Protein AF-A0A7G8GX95-F1 (afdb_monomer)

Sequence (249 aa):
MKLKASLKKLNLSGSRKHEKILGNRKRNVLSGGKGDDIINGRGGKDILTGGPGADFFVISQGQDQITDFNPSEGDQIVHRGYDQIIRLPVNGGTLITTLDRKVSTFVASIKPDQIALQSQQRLKPTYKAVFEGGASVRLESAESEFQQSLGMMQREALPKRRGMMFPQRKAQRKSVYMFNCLAPLDILFLNDGEIVDLSAKTPICISPDSDDCPLYKSSRPFDNWIELRSGSIGRFGLTIGSQVDLIAL

Radius of gyration: 19.16 Å; Cα contacts (8 Å, |Δi|>4): 654; chains: 1; bounding box: 45×52×49 Å

Mean predicted aligned error: 9.37 Å

pLDDT: mean 85.68, std 13.35, range [29.7, 98.25]

Secondary structure (DSSP, 8-state):
-------PPEEEE--SS--EEE--SS-EEEE--SSS-EEE--SSS-EEE--SS--EEEE-SSEEEES---TTTT-EEEE-SSSPEEEEEETTEEEEEETTSSSEEEEET--GGG--EEE---PPP-EEEEETTS-EEEEEE--SHHHHHHTTTT-S-PPTTEEEEEEEEEEE--EEE-BT--S-EEEEEEETTEEEEEEEEEPPB--SSGGGSPEEE-SS-EEEEEEEETTHHHHHT--TT-BEEEEE-

Structure (mmCIF, N/CA/C/O backbone):
data_AF-A0A7G8GX95-F1
#
_entry.id   AF-A0A7G8GX95-F1
#
loop_
_atom_site.group_PDB
_atom_site.id
_atom_site.type_symbol
_atom_site.label_atom_id
_atom_site.label_alt_id
_atom_site.label_comp_id
_atom_site.label_asym_id
_atom_site.label_entity_id
_atom_site.label_seq_id
_atom_site.pdbx_PDB_ins_code
_atom_site.Cartn_x
_atom_site.Cartn_y
_atom_site.Cartn_z
_atom_site.occupancy
_atom_site.B_iso_or_equiv
_atom_site.auth_seq_id
_atom_site.auth_comp_id
_atom_site.auth_asym_id
_atom_site.auth_atom_id
_atom_site.pdbx_PDB_model_num
ATOM 1 N N . MET A 1 1 ? 4.065 37.357 -1.114 1.00 32.53 1 MET A N 1
ATOM 2 C CA . MET A 1 1 ? 4.962 36.881 -2.191 1.00 32.53 1 MET A CA 1
ATOM 3 C C . MET A 1 1 ? 5.064 35.359 -2.068 1.00 32.53 1 MET A C 1
ATOM 5 O O . MET A 1 1 ? 5.681 34.879 -1.129 1.00 32.53 1 MET A O 1
ATOM 9 N N . LYS A 1 2 ? 4.333 34.590 -2.892 1.00 33.12 2 LYS A N 1
ATOM 10 C CA . LYS A 1 2 ? 4.308 33.114 -2.819 1.00 33.12 2 LYS A CA 1
ATOM 11 C C . LYS A 1 2 ? 5.626 32.569 -3.380 1.00 33.12 2 LYS A C 1
ATOM 13 O O . LYS A 1 2 ? 5.856 32.697 -4.581 1.00 33.12 2 LYS A O 1
ATOM 18 N N . LEU A 1 3 ? 6.478 31.971 -2.545 1.00 29.70 3 LEU A N 1
ATOM 19 C CA . LEU A 1 3 ? 7.596 31.168 -3.039 1.00 29.70 3 LEU A CA 1
ATOM 20 C C . LEU A 1 3 ? 7.017 29.964 -3.796 1.00 29.70 3 LEU A C 1
ATOM 22 O O . LEU A 1 3 ? 6.471 29.043 -3.194 1.00 29.70 3 LEU A O 1
ATOM 26 N N . LYS A 1 4 ? 7.138 29.963 -5.127 1.00 40.06 4 LYS A N 1
ATOM 27 C CA . LYS A 1 4 ? 7.116 28.723 -5.906 1.00 40.06 4 LYS A CA 1
ATOM 28 C C . LYS A 1 4 ? 8.359 27.936 -5.490 1.00 40.06 4 LYS A C 1
ATOM 30 O O . LYS A 1 4 ? 9.455 28.256 -5.945 1.00 40.06 4 LYS A O 1
ATOM 35 N N . ALA A 1 5 ? 8.208 26.952 -4.606 1.00 41.28 5 ALA A N 1
ATOM 36 C CA . ALA A 1 5 ? 9.263 25.976 -4.359 1.00 41.28 5 ALA A CA 1
ATOM 37 C C . ALA A 1 5 ? 9.655 25.355 -5.711 1.00 41.28 5 ALA A C 1
ATOM 39 O O . ALA A 1 5 ? 8.801 24.853 -6.444 1.00 41.28 5 ALA A O 1
ATOM 40 N N . SER A 1 6 ? 10.923 25.485 -6.106 1.00 43.53 6 SER A N 1
ATOM 41 C CA . SER A 1 6 ? 11.373 25.028 -7.419 1.00 43.53 6 SER A CA 1
ATOM 42 C C . SER A 1 6 ? 11.263 23.502 -7.504 1.00 43.53 6 SER A C 1
ATOM 44 O O . SER A 1 6 ? 11.925 22.795 -6.746 1.00 43.53 6 SER A O 1
ATOM 46 N N . LEU A 1 7 ? 10.451 23.006 -8.437 1.00 51.56 7 LEU A N 1
ATOM 47 C CA . LEU A 1 7 ? 10.227 21.588 -8.737 1.00 51.56 7 LEU A CA 1
ATOM 48 C C . LEU A 1 7 ? 11.483 20.958 -9.379 1.00 51.56 7 LEU A C 1
ATOM 50 O O . LEU A 1 7 ? 11.582 20.889 -10.605 1.00 51.56 7 LEU A O 1
ATOM 54 N N . LYS A 1 8 ? 12.462 20.539 -8.569 1.00 61.06 8 LYS A N 1
ATOM 55 C CA . LYS A 1 8 ? 13.708 19.884 -9.017 1.00 61.06 8 LYS A CA 1
ATOM 56 C C . LYS A 1 8 ? 13.641 18.356 -8.878 1.00 61.06 8 LYS A C 1
ATOM 58 O O . LYS A 1 8 ? 12.854 17.833 -8.093 1.00 61.06 8 LYS A O 1
ATOM 63 N N . LYS A 1 9 ? 14.499 17.665 -9.644 1.00 63.69 9 LYS A N 1
ATOM 64 C CA . LYS A 1 9 ? 14.812 16.233 -9.491 1.00 63.69 9 LYS A CA 1
ATOM 65 C C . LYS A 1 9 ? 15.100 15.935 -8.019 1.00 63.69 9 LYS A C 1
ATOM 67 O O . LYS A 1 9 ? 15.949 16.603 -7.429 1.00 63.69 9 LYS A O 1
ATOM 72 N N . LEU A 1 10 ? 14.404 14.955 -7.454 1.00 73.81 10 LEU A N 1
ATOM 73 C CA . LEU A 1 10 ? 14.634 14.494 -6.093 1.00 73.81 10 LEU A CA 1
ATOM 74 C C . LEU A 1 10 ? 15.609 13.313 -6.124 1.00 73.81 10 LEU A C 1
ATOM 76 O O . LEU A 1 10 ? 15.368 12.337 -6.834 1.00 73.81 10 LEU A O 1
ATOM 80 N N . ASN A 1 11 ? 16.708 13.429 -5.381 1.00 78.88 11 ASN A N 1
ATOM 81 C CA . ASN A 1 11 ? 17.621 12.324 -5.112 1.00 78.88 11 ASN A CA 1
ATOM 82 C C . ASN A 1 11 ? 17.468 11.964 -3.633 1.00 78.88 11 ASN A C 1
ATOM 84 O O . ASN A 1 11 ? 17.776 12.803 -2.783 1.00 78.88 11 ASN A O 1
ATOM 88 N N . LEU A 1 12 ? 16.984 10.760 -3.337 1.00 76.12 12 LEU A N 1
ATOM 89 C CA . LEU A 1 12 ? 16.917 10.237 -1.973 1.00 76.12 12 LEU A CA 1
ATOM 90 C C . LEU A 1 12 ? 17.768 8.975 -1.882 1.00 76.12 12 LEU A C 1
ATOM 92 O O . LEU A 1 12 ? 17.687 8.106 -2.748 1.00 76.12 12 LEU A O 1
ATOM 96 N N . SER A 1 13 ? 18.558 8.894 -0.819 1.00 77.00 13 SER A N 1
ATOM 97 C CA . SER A 1 13 ? 19.233 7.676 -0.390 1.00 77.00 13 SER A CA 1
ATOM 98 C C . SER A 1 13 ? 18.726 7.351 1.000 1.00 77.00 13 SER A C 1
ATOM 100 O O . SER A 1 13 ? 18.800 8.206 1.888 1.00 77.00 13 SER A O 1
ATOM 102 N N . GLY A 1 14 ? 18.183 6.156 1.159 1.00 68.69 14 GLY A N 1
ATOM 103 C CA . GLY A 1 14 ? 17.767 5.641 2.442 1.00 68.69 14 GLY A CA 1
ATOM 104 C C . GLY A 1 14 ? 18.939 5.116 3.266 1.00 68.69 14 GLY A C 1
ATOM 105 O O . GLY A 1 14 ? 20.118 5.349 2.961 1.00 68.69 14 GLY A O 1
ATOM 106 N N . SER A 1 15 ? 18.610 4.502 4.394 1.00 75.69 15 SER A N 1
ATOM 107 C CA . SER A 1 15 ? 19.547 4.164 5.460 1.00 75.69 15 SER A CA 1
ATOM 108 C C . SER A 1 15 ? 19.784 2.652 5.576 1.00 75.69 15 SER A C 1
ATOM 110 O O . SER A 1 15 ? 19.951 1.963 4.579 1.00 75.69 15 SER A O 1
ATOM 112 N N . ARG A 1 16 ? 19.939 2.131 6.801 1.00 75.50 16 ARG A N 1
ATOM 113 C CA . ARG A 1 16 ? 20.020 0.680 7.074 1.00 75.50 16 ARG A CA 1
ATOM 114 C C . ARG A 1 16 ? 18.729 0.134 7.696 1.00 75.50 16 ARG A C 1
ATOM 116 O O . ARG A 1 16 ? 18.763 -0.885 8.384 1.00 75.50 16 ARG A O 1
ATOM 123 N N . LYS A 1 17 ? 17.649 0.903 7.613 1.00 75.69 17 LYS A N 1
ATOM 124 C CA . LYS A 1 17 ? 16.367 0.643 8.265 1.00 75.69 17 LYS A CA 1
ATOM 125 C C . LYS A 1 17 ? 15.318 0.476 7.180 1.00 75.69 17 LYS A C 1
ATOM 127 O O . LYS A 1 17 ? 15.426 1.141 6.169 1.00 75.69 17 LYS A O 1
ATOM 132 N N . HIS A 1 18 ? 14.266 -0.269 7.497 1.00 73.56 18 HIS A N 1
ATOM 133 C CA . HIS A 1 18 ? 13.048 -0.333 6.693 1.00 73.56 18 HIS A CA 1
ATOM 134 C C . HIS A 1 18 ? 12.425 1.059 6.528 1.00 73.56 18 HIS A C 1
ATOM 136 O O . HIS A 1 18 ? 11.962 1.659 7.510 1.00 73.56 18 HIS A O 1
ATOM 142 N N . GLU A 1 19 ? 12.406 1.576 5.306 1.00 71.31 19 GLU A N 1
ATOM 143 C CA . GLU A 1 19 ? 11.988 2.936 4.995 1.00 71.31 19 GLU A CA 1
ATOM 144 C C . GLU A 1 19 ? 10.845 2.996 3.977 1.00 71.31 19 GLU A C 1
ATOM 146 O O . GLU A 1 19 ? 10.600 2.105 3.168 1.00 71.31 19 GLU A O 1
ATOM 151 N N . LYS A 1 20 ? 10.093 4.099 4.042 1.00 76.88 20 LYS A N 1
ATOM 152 C CA . LYS A 1 20 ? 9.099 4.473 3.033 1.00 76.88 20 LYS A CA 1
ATOM 153 C C . LYS A 1 20 ? 9.652 5.643 2.246 1.00 76.88 20 LYS A C 1
ATOM 155 O O . LYS A 1 20 ? 9.678 6.765 2.752 1.00 76.88 20 LYS A O 1
ATOM 160 N N . ILE A 1 21 ? 10.068 5.382 1.016 1.00 80.75 21 ILE A N 1
ATOM 161 C CA . ILE A 1 21 ? 10.696 6.368 0.145 1.00 80.75 21 ILE A CA 1
ATOM 162 C C . ILE A 1 21 ? 9.702 6.750 -0.942 1.00 80.75 21 ILE A C 1
ATOM 164 O O . ILE A 1 21 ? 9.338 5.955 -1.809 1.00 80.75 21 ILE A O 1
ATOM 168 N N . LEU A 1 22 ? 9.242 7.996 -0.863 1.00 81.25 22 LEU A N 1
ATOM 169 C CA . LEU A 1 22 ? 8.246 8.553 -1.764 1.00 81.25 22 LEU A CA 1
ATOM 170 C C . LEU A 1 22 ? 8.883 9.648 -2.618 1.00 81.25 22 LEU A C 1
ATOM 172 O O . LEU A 1 22 ? 9.466 10.601 -2.099 1.00 81.25 22 LEU A O 1
ATOM 176 N N . GLY A 1 23 ? 8.751 9.494 -3.931 1.00 81.69 23 GLY A N 1
ATOM 177 C CA . GLY A 1 23 ? 9.117 10.491 -4.920 1.00 81.69 23 GLY A CA 1
ATOM 178 C C . GLY A 1 23 ? 8.135 11.662 -4.989 1.00 81.69 23 GLY A C 1
ATOM 179 O O . GLY A 1 23 ? 7.316 11.906 -4.101 1.00 81.69 23 GLY A O 1
ATOM 180 N N . ASN A 1 24 ? 8.204 12.407 -6.081 1.00 79.12 24 ASN A N 1
ATOM 181 C CA . ASN A 1 24 ? 7.272 13.465 -6.448 1.00 79.12 24 ASN A CA 1
ATOM 182 C C . ASN A 1 24 ? 6.854 13.278 -7.913 1.00 79.12 24 ASN A C 1
ATOM 184 O O . ASN A 1 24 ? 7.135 12.260 -8.516 1.00 79.12 24 ASN A O 1
ATOM 188 N N . ARG A 1 25 ? 6.155 14.244 -8.517 1.00 83.75 25 ARG A N 1
ATOM 189 C CA . ARG A 1 25 ? 5.640 14.110 -9.899 1.00 83.75 25 ARG A CA 1
ATOM 190 C C . ARG A 1 25 ? 6.679 14.356 -11.002 1.00 83.75 25 ARG A C 1
ATOM 192 O O . ARG A 1 25 ? 6.319 14.586 -12.162 1.00 83.75 25 ARG A O 1
ATOM 199 N N . LYS A 1 26 ? 7.955 14.466 -10.648 1.00 87.38 26 LYS A N 1
ATOM 200 C CA . LYS A 1 26 ? 9.069 14.714 -11.568 1.00 87.38 26 LYS A CA 1
ATOM 201 C C . LYS A 1 26 ? 9.996 13.513 -11.534 1.00 87.38 26 LYS A C 1
ATOM 203 O O . LYS A 1 26 ? 9.965 12.736 -10.604 1.00 87.38 26 LYS A O 1
ATOM 208 N N . ARG A 1 27 ? 10.914 13.454 -12.502 1.00 92.88 27 ARG A N 1
ATOM 209 C CA . ARG A 1 27 ? 12.011 12.481 -12.501 1.00 92.88 27 ARG A CA 1
ATOM 210 C C . ARG A 1 27 ? 12.736 12.472 -11.153 1.00 92.88 27 ARG A C 1
ATOM 212 O O . ARG A 1 27 ? 13.240 13.510 -10.713 1.00 92.88 27 ARG A O 1
ATOM 219 N N . ASN A 1 28 ? 12.836 11.308 -10.540 1.00 91.00 28 ASN A N 1
ATOM 220 C CA . ASN A 1 28 ? 13.526 11.056 -9.287 1.00 91.00 28 ASN A CA 1
ATOM 221 C C . ASN A 1 28 ? 14.589 9.967 -9.459 1.00 91.00 28 ASN A C 1
ATOM 223 O O . ASN A 1 28 ? 14.565 9.186 -10.410 1.00 91.00 28 ASN A O 1
ATOM 227 N N . VAL A 1 29 ? 15.560 9.963 -8.550 1.00 95.12 29 VAL A N 1
ATOM 228 C CA . VAL A 1 29 ? 16.482 8.842 -8.344 1.00 95.12 29 VAL A CA 1
ATOM 229 C C . VAL A 1 29 ? 16.369 8.467 -6.877 1.00 95.12 29 VAL A C 1
ATOM 231 O O . VAL A 1 29 ? 16.725 9.266 -6.010 1.00 95.12 29 VAL A O 1
ATOM 234 N N . LEU A 1 30 ? 15.807 7.297 -6.607 1.00 93.12 30 LEU A N 1
ATOM 235 C CA . LEU A 1 30 ? 15.460 6.840 -5.268 1.00 93.12 30 LEU A CA 1
ATOM 236 C C . LEU A 1 30 ? 16.234 5.558 -4.974 1.00 93.12 30 LEU A C 1
ATOM 238 O O . LEU A 1 30 ? 16.173 4.619 -5.762 1.00 93.12 30 LEU A O 1
ATOM 242 N N . SER A 1 31 ? 16.953 5.537 -3.855 1.00 94.31 31 SER A N 1
ATOM 243 C CA . SER A 1 31 ? 17.694 4.375 -3.367 1.00 94.31 31 SER A CA 1
ATOM 244 C C . SER A 1 31 ? 17.213 4.010 -1.965 1.00 94.31 31 SER A C 1
ATOM 246 O O . SER A 1 31 ? 17.245 4.888 -1.106 1.00 94.31 31 SER A O 1
ATOM 248 N N . GLY A 1 32 ? 16.800 2.758 -1.747 1.00 88.56 32 GLY A N 1
ATOM 249 C CA . GLY A 1 32 ? 16.390 2.195 -0.453 1.00 88.56 32 GLY A CA 1
ATOM 250 C C . GLY A 1 32 ? 17.529 2.122 0.552 1.00 88.56 32 GLY A C 1
ATOM 251 O O . GLY A 1 32 ? 17.479 2.727 1.616 1.00 88.56 32 GLY A O 1
ATOM 252 N N . GLY A 1 33 ? 18.650 1.539 0.143 1.00 90.19 33 GLY A N 1
ATOM 253 C CA . GLY A 1 33 ? 19.784 1.360 1.039 1.00 90.19 33 GLY A CA 1
ATOM 254 C C . GLY A 1 33 ? 19.802 -0.074 1.533 1.00 90.19 33 GLY A C 1
ATOM 255 O O . GLY A 1 33 ? 19.881 -0.969 0.711 1.00 90.19 33 GLY A O 1
ATOM 256 N N . LYS A 1 34 ? 19.860 -0.314 2.844 1.00 88.19 34 LYS A N 1
ATOM 257 C CA . LYS A 1 34 ? 19.718 -1.673 3.392 1.00 88.19 34 LYS A CA 1
ATOM 258 C C . LYS A 1 34 ? 18.415 -1.795 4.172 1.00 88.19 34 LYS A C 1
ATOM 260 O O . LYS A 1 34 ? 18.102 -0.898 4.953 1.00 88.19 34 LYS A O 1
ATOM 265 N N . GLY A 1 35 ? 17.858 -2.999 4.173 1.00 83.56 35 GLY A N 1
ATOM 266 C CA . GLY A 1 35 ? 16.627 -3.351 4.872 1.00 83.56 35 GLY A CA 1
ATOM 267 C C . GLY A 1 35 ? 15.448 -3.385 3.907 1.00 83.56 35 GLY A C 1
ATOM 268 O O . GLY A 1 35 ? 15.550 -2.899 2.801 1.00 83.56 35 GLY A O 1
ATOM 269 N N . ASP A 1 36 ? 14.347 -3.992 4.340 1.00 83.25 36 ASP A N 1
ATOM 270 C CA . ASP A 1 36 ? 13.127 -4.118 3.534 1.00 83.25 36 ASP A CA 1
ATOM 271 C C . ASP A 1 36 ? 12.443 -2.751 3.344 1.00 83.25 36 ASP A C 1
ATOM 273 O O . ASP A 1 36 ? 11.782 -2.247 4.265 1.00 83.25 36 ASP A O 1
ATOM 277 N N . ASP A 1 37 ? 12.602 -2.156 2.167 1.00 82.31 37 ASP A N 1
ATOM 278 C CA . ASP A 1 37 ? 12.150 -0.810 1.841 1.00 82.31 37 ASP A CA 1
ATOM 279 C C . ASP A 1 37 ? 10.891 -0.796 0.970 1.00 82.31 37 ASP A C 1
ATOM 281 O O . ASP A 1 37 ? 10.532 -1.743 0.274 1.00 82.31 37 ASP A O 1
ATOM 285 N N . ILE A 1 38 ? 10.168 0.323 1.006 1.00 82.75 38 ILE A N 1
ATOM 286 C CA . ILE A 1 38 ? 9.003 0.572 0.154 1.00 82.75 38 ILE A CA 1
ATOM 287 C C . ILE A 1 38 ? 9.291 1.807 -0.678 1.00 82.75 38 ILE A C 1
ATOM 289 O O . ILE A 1 38 ? 9.296 2.928 -0.162 1.00 82.75 38 ILE A O 1
ATOM 293 N N . ILE A 1 39 ? 9.474 1.606 -1.978 1.00 87.38 39 ILE A N 1
ATOM 294 C CA . ILE A 1 39 ? 9.906 2.647 -2.903 1.00 87.38 39 ILE A CA 1
ATOM 295 C C . ILE A 1 39 ? 8.783 2.941 -3.894 1.00 87.38 39 ILE A C 1
ATOM 297 O O . ILE A 1 39 ? 8.301 2.056 -4.598 1.00 87.38 39 ILE A O 1
ATOM 301 N N . ASN A 1 40 ? 8.366 4.205 -3.966 1.00 86.69 40 ASN A N 1
ATOM 302 C CA . ASN A 1 40 ? 7.376 4.682 -4.929 1.00 86.69 40 ASN A CA 1
ATOM 303 C C . ASN A 1 40 ? 7.883 5.956 -5.614 1.00 86.69 40 ASN A C 1
ATOM 305 O O . ASN A 1 40 ? 7.934 7.009 -4.975 1.00 86.69 40 ASN A O 1
ATOM 309 N N . GLY A 1 41 ? 8.197 5.878 -6.911 1.00 87.56 41 GLY A N 1
ATOM 310 C CA . GLY A 1 41 ? 8.567 7.044 -7.729 1.00 87.56 41 GLY A CA 1
ATOM 311 C C . GLY A 1 41 ? 7.447 8.083 -7.851 1.00 87.56 41 GLY A C 1
ATOM 312 O O . GLY A 1 41 ? 7.700 9.279 -7.952 1.00 87.56 41 GLY A O 1
ATOM 313 N N . ARG A 1 42 ? 6.195 7.642 -7.678 1.00 85.38 42 ARG A N 1
ATOM 314 C CA . ARG A 1 42 ? 4.956 8.371 -7.956 1.00 85.38 42 ARG A CA 1
ATOM 315 C C . ARG A 1 42 ? 4.791 8.623 -9.447 1.00 85.38 42 ARG A C 1
ATOM 317 O O . ARG A 1 42 ? 4.290 7.745 -10.132 1.00 85.38 42 ARG A O 1
ATOM 324 N N . GLY A 1 43 ? 5.101 9.816 -9.936 1.00 84.94 43 GLY A N 1
ATOM 325 C CA . GLY A 1 43 ? 4.886 10.165 -11.335 1.00 84.94 43 GLY A CA 1
ATOM 326 C C . GLY A 1 43 ? 6.138 10.780 -11.923 1.00 84.94 43 GLY A C 1
ATOM 327 O O . GLY A 1 43 ? 6.887 11.447 -11.233 1.00 84.94 43 GLY A O 1
ATOM 328 N N . GLY A 1 44 ? 6.328 10.668 -13.230 1.00 89.62 44 GLY A N 1
ATOM 329 C CA . GLY A 1 44 ? 7.571 11.105 -13.854 1.00 89.62 44 GLY A CA 1
ATOM 330 C C . GLY A 1 44 ? 8.272 9.928 -14.497 1.00 89.62 44 GLY A C 1
ATOM 331 O O . GLY A 1 44 ? 7.605 9.037 -15.019 1.00 89.62 44 GLY A O 1
ATOM 332 N N . LYS A 1 45 ? 9.603 9.997 -14.562 1.00 94.62 45 LYS A N 1
ATOM 333 C CA . LYS A 1 45 ? 10.415 8.928 -15.140 1.00 94.62 45 LYS A CA 1
ATOM 334 C C . LYS A 1 45 ? 11.531 8.552 -14.187 1.00 94.62 45 LYS A C 1
ATOM 336 O O . LYS A 1 45 ? 12.601 9.168 -14.278 1.00 94.62 45 LYS A O 1
ATOM 341 N N . ASP A 1 46 ? 11.281 7.619 -13.285 1.00 96.44 46 ASP A N 1
ATOM 342 C CA . ASP A 1 46 ? 12.100 7.475 -12.087 1.00 96.44 46 ASP A CA 1
ATOM 343 C C . ASP A 1 46 ? 13.106 6.331 -12.202 1.00 96.44 46 ASP A C 1
ATOM 345 O O . ASP A 1 46 ? 12.920 5.384 -12.961 1.00 96.44 46 ASP A O 1
ATOM 349 N N . ILE A 1 47 ? 14.221 6.457 -11.485 1.00 96.88 47 ILE A N 1
ATOM 350 C CA . ILE A 1 47 ? 15.210 5.387 -11.323 1.00 96.88 47 ILE A CA 1
ATOM 351 C C . ILE A 1 47 ? 15.119 4.931 -9.876 1.00 96.88 47 ILE A C 1
ATOM 353 O O . ILE A 1 47 ? 15.344 5.732 -8.968 1.00 96.88 47 ILE A O 1
ATOM 357 N N . LEU A 1 48 ? 14.765 3.668 -9.684 1.00 97.44 48 LEU A N 1
ATOM 358 C CA . LEU A 1 48 ? 14.518 3.053 -8.391 1.00 97.44 48 LEU A CA 1
ATOM 359 C C . LEU A 1 48 ? 15.584 1.979 -8.145 1.00 97.44 48 LEU A C 1
ATOM 361 O O . LEU A 1 48 ? 15.844 1.129 -9.005 1.00 97.44 48 LEU A O 1
ATOM 365 N N . THR A 1 49 ? 16.209 2.041 -6.978 1.00 97.44 49 THR A N 1
ATOM 366 C CA . THR A 1 49 ? 17.212 1.087 -6.497 1.00 97.44 49 THR A CA 1
ATOM 367 C C . THR A 1 49 ? 16.782 0.644 -5.104 1.00 97.44 49 THR A C 1
ATOM 369 O O . THR A 1 49 ? 16.621 1.501 -4.241 1.00 97.44 49 THR A O 1
ATOM 372 N N . GLY A 1 50 ? 16.550 -0.643 -4.891 1.00 95.25 50 GLY A N 1
ATOM 373 C CA . GLY A 1 50 ? 16.213 -1.205 -3.582 1.00 95.25 50 GLY A CA 1
ATOM 374 C C . GLY A 1 50 ? 17.423 -1.207 -2.654 1.00 95.25 50 GLY A C 1
ATOM 375 O O . GLY A 1 50 ? 17.509 -0.439 -1.695 1.00 95.25 50 GLY A O 1
ATOM 376 N N . GLY A 1 51 ? 18.467 -1.902 -3.086 1.00 95.56 51 GLY A N 1
ATOM 377 C CA . GLY A 1 51 ? 19.617 -2.285 -2.290 1.00 95.56 51 GLY A CA 1
ATOM 378 C C . GLY A 1 51 ? 19.376 -3.625 -1.584 1.00 95.56 51 GLY A C 1
ATOM 379 O O . GLY A 1 51 ? 18.507 -4.381 -1.993 1.00 95.56 51 GLY A O 1
ATOM 380 N N . PRO A 1 52 ? 20.207 -4.001 -0.594 1.00 93.44 52 PRO A N 1
ATOM 381 C CA . PRO A 1 52 ? 20.037 -5.283 0.083 1.00 93.44 52 PRO A CA 1
ATOM 382 C C . PRO A 1 52 ? 18.807 -5.316 1.001 1.00 93.44 52 PRO A C 1
ATOM 384 O O . PRO A 1 52 ? 18.750 -4.528 1.950 1.00 93.44 52 PRO A O 1
ATOM 387 N N . GLY A 1 53 ? 17.924 -6.299 0.842 1.00 89.81 53 GLY A N 1
ATOM 388 C CA . GLY A 1 53 ? 16.677 -6.408 1.610 1.00 89.81 53 GLY A CA 1
ATOM 389 C C . GLY A 1 53 ? 15.532 -6.983 0.780 1.00 89.81 53 GLY A C 1
ATOM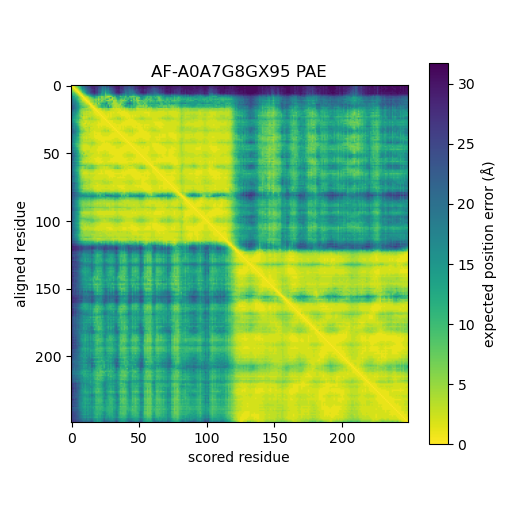 390 O O . GLY A 1 53 ? 15.682 -7.193 -0.413 1.00 89.81 53 GLY A O 1
ATOM 391 N N . ALA A 1 54 ? 14.394 -7.278 1.417 1.00 87.12 54 ALA A N 1
ATOM 392 C CA . ALA A 1 54 ? 13.182 -7.666 0.695 1.00 87.12 54 ALA A CA 1
ATOM 393 C C . ALA A 1 54 ? 12.362 -6.416 0.341 1.00 87.12 54 ALA A C 1
ATOM 395 O O . ALA A 1 54 ? 11.523 -5.974 1.134 1.00 87.12 54 ALA A O 1
ATOM 396 N N . ASP A 1 55 ? 12.582 -5.848 -0.841 1.00 89.44 55 ASP A N 1
ATOM 397 C CA . ASP A 1 55 ? 12.049 -4.535 -1.198 1.00 89.44 55 ASP A CA 1
ATOM 398 C C . ASP A 1 55 ? 10.713 -4.581 -1.944 1.00 89.44 55 ASP A C 1
ATOM 400 O O . ASP A 1 55 ? 10.392 -5.488 -2.715 1.00 89.44 55 ASP A O 1
ATOM 404 N N . PHE A 1 56 ? 9.914 -3.532 -1.762 1.00 87.44 56 PHE A N 1
ATOM 405 C CA . PHE A 1 56 ? 8.649 -3.334 -2.456 1.00 87.44 56 PHE A CA 1
ATOM 406 C C . PHE A 1 56 ? 8.720 -2.137 -3.397 1.00 87.44 56 PHE A C 1
ATOM 408 O O . PHE A 1 56 ? 8.672 -0.979 -2.972 1.00 87.44 56 PHE A O 1
ATOM 415 N N . PHE A 1 57 ? 8.704 -2.414 -4.699 1.00 90.56 57 PHE A N 1
ATOM 416 C CA . PHE A 1 57 ? 8.616 -1.388 -5.732 1.00 90.56 57 PHE A CA 1
ATOM 417 C C . PHE A 1 57 ? 7.158 -1.142 -6.109 1.00 90.56 57 PHE A C 1
ATOM 419 O O . PHE A 1 57 ? 6.484 -1.972 -6.726 1.00 90.56 57 PHE A O 1
ATOM 426 N N . VAL A 1 58 ? 6.658 0.025 -5.722 1.00 86.06 58 VAL A N 1
ATOM 427 C CA . VAL A 1 58 ? 5.281 0.441 -5.958 1.00 86.06 58 VAL A CA 1
ATOM 428 C C . VAL A 1 58 ? 5.185 1.172 -7.292 1.00 86.06 58 VAL A C 1
ATOM 430 O O . VAL A 1 58 ? 5.630 2.308 -7.423 1.00 86.06 58 VAL A O 1
ATOM 433 N N . ILE A 1 59 ? 4.523 0.540 -8.258 1.00 85.75 59 ILE A N 1
ATOM 434 C CA . ILE A 1 59 ? 4.219 1.117 -9.568 1.00 85.75 59 ILE A CA 1
ATOM 435 C C . ILE A 1 59 ? 2.839 1.755 -9.479 1.00 85.75 59 ILE A C 1
ATOM 437 O O . ILE A 1 59 ? 1.864 1.055 -9.218 1.00 85.75 59 ILE A O 1
ATOM 441 N N . SER A 1 60 ? 2.729 3.068 -9.674 1.00 77.50 60 SER A N 1
ATOM 442 C CA . SER A 1 60 ? 1.430 3.754 -9.566 1.00 77.50 60 SER A CA 1
ATOM 443 C C . SER A 1 60 ? 1.126 4.710 -10.714 1.00 77.50 60 SER A C 1
ATOM 445 O O . SER A 1 60 ? -0.012 4.752 -11.174 1.00 77.50 60 SER A O 1
ATOM 447 N N . GLN A 1 61 ? 2.113 5.465 -11.198 1.00 83.25 61 GLN A N 1
ATOM 448 C CA . GLN A 1 61 ? 2.002 6.325 -12.376 1.00 83.25 61 GLN A CA 1
ATOM 449 C C . GLN A 1 61 ? 3.372 6.408 -13.066 1.00 83.25 61 GLN A C 1
ATOM 451 O O . GLN A 1 61 ? 4.369 5.938 -12.534 1.00 83.25 61 GLN A O 1
ATOM 456 N N . GLY A 1 62 ? 3.440 7.039 -14.239 1.00 87.94 62 GLY A N 1
ATOM 457 C CA . GLY A 1 62 ? 4.724 7.371 -14.858 1.00 87.94 62 GLY A CA 1
ATOM 458 C C . GLY A 1 62 ? 5.461 6.194 -15.502 1.00 87.94 62 GLY A C 1
ATOM 459 O O . GLY A 1 62 ? 4.862 5.185 -15.883 1.00 87.94 62 GLY A O 1
ATOM 460 N N . GLN A 1 63 ? 6.760 6.398 -15.730 1.00 94.12 63 GLN A N 1
ATOM 461 C CA . GLN A 1 63 ? 7.630 5.469 -16.449 1.00 94.12 63 GLN A CA 1
ATOM 462 C C . GLN A 1 63 ? 8.923 5.200 -15.685 1.00 94.12 63 GLN A C 1
ATOM 464 O O . GLN A 1 63 ? 9.879 5.965 -15.806 1.00 94.12 63 GLN A O 1
ATOM 469 N N . ASP A 1 64 ? 8.994 4.082 -14.984 1.00 96.44 64 ASP A N 1
ATOM 470 C CA . ASP A 1 64 ? 10.087 3.835 -14.051 1.00 96.44 64 ASP A CA 1
ATOM 471 C C . ASP A 1 64 ? 11.103 2.829 -14.582 1.00 96.44 64 ASP A C 1
ATOM 473 O O . ASP A 1 64 ? 10.840 2.036 -15.490 1.00 96.44 64 ASP A O 1
ATOM 477 N N . GLN A 1 65 ? 12.283 2.852 -13.981 1.00 97.69 65 GLN A N 1
ATOM 478 C CA . GLN A 1 65 ? 13.312 1.844 -14.133 1.00 97.69 65 GLN A CA 1
ATOM 479 C C . GLN A 1 65 ? 13.710 1.331 -12.752 1.00 97.69 65 GLN A C 1
ATOM 481 O O . GLN A 1 65 ? 14.228 2.096 -11.943 1.00 97.69 65 GLN A O 1
ATOM 486 N N . ILE A 1 66 ? 13.523 0.035 -12.513 1.00 98.25 66 ILE A N 1
ATOM 487 C CA . ILE A 1 66 ? 14.072 -0.665 -11.350 1.00 98.25 66 ILE A CA 1
ATOM 488 C C . ILE A 1 66 ? 15.422 -1.257 -11.753 1.00 98.25 66 ILE A C 1
ATOM 490 O O . ILE A 1 66 ? 15.538 -1.904 -12.800 1.00 98.25 66 ILE A O 1
ATOM 494 N N . THR A 1 67 ? 16.452 -0.988 -10.956 1.00 97.88 67 THR A N 1
ATOM 495 C CA . THR A 1 67 ? 17.854 -1.221 -11.344 1.00 97.88 67 THR A CA 1
ATOM 496 C C . THR A 1 67 ? 18.479 -2.483 -10.759 1.00 97.88 67 THR A C 1
ATOM 498 O O . THR A 1 67 ? 19.445 -2.978 -11.335 1.00 97.88 67 THR A O 1
ATOM 501 N N . ASP A 1 68 ? 17.929 -3.014 -9.672 1.00 97.00 68 ASP A N 1
ATOM 502 C CA . ASP A 1 68 ? 18.565 -4.047 -8.850 1.00 97.00 68 ASP A CA 1
ATOM 503 C C . ASP A 1 68 ? 17.580 -5.068 -8.264 1.00 97.00 68 ASP A C 1
ATOM 505 O O . ASP A 1 68 ? 17.913 -5.741 -7.298 1.00 97.00 68 ASP A O 1
ATOM 509 N N . PHE A 1 69 ? 16.400 -5.217 -8.876 1.00 97.31 69 PHE A N 1
ATOM 510 C CA . PHE A 1 69 ? 15.373 -6.155 -8.418 1.00 97.31 69 PHE A CA 1
ATOM 511 C C . PHE A 1 69 ? 15.949 -7.562 -8.201 1.00 97.31 69 PHE A C 1
ATOM 513 O O . PHE A 1 69 ? 16.432 -8.189 -9.150 1.00 97.31 69 PHE A O 1
ATOM 520 N N . ASN A 1 70 ? 15.848 -8.076 -6.977 1.00 95.25 70 ASN A N 1
ATOM 521 C CA . ASN A 1 70 ? 16.391 -9.364 -6.581 1.00 95.25 70 ASN A CA 1
ATOM 522 C C . ASN A 1 70 ? 15.308 -10.296 -6.002 1.00 95.25 70 ASN A C 1
ATOM 524 O O . ASN A 1 70 ? 15.001 -10.260 -4.809 1.00 95.25 70 ASN A O 1
ATOM 528 N N . PRO A 1 71 ? 14.771 -11.237 -6.803 1.00 90.12 71 PRO A N 1
ATOM 529 C CA . PRO A 1 71 ? 13.749 -12.165 -6.321 1.00 90.12 71 PRO A CA 1
ATOM 530 C C . PRO A 1 71 ? 14.268 -13.126 -5.240 1.00 90.12 71 PRO A C 1
ATOM 532 O O . PRO A 1 71 ? 13.468 -13.677 -4.488 1.00 90.12 71 PRO A O 1
ATOM 535 N N . SER A 1 72 ? 15.587 -13.338 -5.147 1.00 92.12 72 SER A N 1
ATOM 536 C CA . SER A 1 72 ? 16.184 -14.200 -4.115 1.00 92.12 72 SER A CA 1
ATOM 537 C C . SER A 1 72 ? 16.194 -13.538 -2.738 1.00 92.12 72 SER A C 1
ATOM 539 O O . SER A 1 72 ? 16.210 -14.243 -1.732 1.00 92.12 72 SER A O 1
ATOM 541 N N . GLU A 1 73 ? 16.185 -12.205 -2.691 1.00 90.69 73 GLU A N 1
ATOM 542 C CA . GLU A 1 73 ? 16.072 -11.434 -1.446 1.00 90.69 73 GLU A CA 1
ATOM 543 C C . GLU A 1 73 ? 14.610 -11.200 -1.045 1.00 90.69 73 GLU A C 1
ATOM 545 O O . GLU A 1 73 ? 14.331 -10.862 0.100 1.00 90.69 73 GLU A O 1
ATOM 550 N N . GLY A 1 74 ? 13.662 -11.511 -1.935 1.00 84.19 74 GLY A N 1
ATOM 551 C CA . GLY A 1 74 ? 12.229 -11.408 -1.671 1.00 84.19 74 GLY A CA 1
ATOM 552 C C . GLY A 1 74 ? 11.581 -10.150 -2.240 1.00 84.19 74 GLY A C 1
ATOM 553 O O . GLY A 1 74 ? 10.442 -9.853 -1.860 1.00 84.19 74 GLY A O 1
ATOM 554 N N . ASP A 1 75 ? 12.265 -9.459 -3.158 1.00 91.44 75 ASP A N 1
ATOM 555 C CA . ASP A 1 75 ? 11.743 -8.270 -3.819 1.00 91.44 75 ASP A CA 1
ATOM 556 C C . ASP A 1 75 ? 10.422 -8.532 -4.527 1.00 91.44 75 ASP A C 1
ATOM 558 O O . ASP A 1 75 ? 10.186 -9.571 -5.160 1.00 91.44 75 ASP A O 1
ATOM 562 N N . GLN A 1 76 ? 9.544 -7.541 -4.449 1.00 87.81 76 GLN A N 1
ATOM 563 C CA . GLN A 1 76 ? 8.198 -7.616 -4.978 1.00 87.81 76 GLN A CA 1
ATOM 564 C C . GLN A 1 76 ? 7.817 -6.337 -5.702 1.00 87.81 76 GLN A C 1
ATOM 566 O O . GLN A 1 76 ? 8.111 -5.218 -5.281 1.00 87.81 76 GLN A O 1
ATOM 571 N N . ILE A 1 77 ? 7.091 -6.516 -6.803 1.00 88.69 77 ILE A N 1
ATOM 572 C CA . ILE A 1 77 ? 6.518 -5.408 -7.555 1.00 88.69 77 ILE A CA 1
ATOM 573 C C . ILE A 1 77 ? 5.030 -5.322 -7.271 1.00 88.69 77 ILE A C 1
ATOM 575 O O . ILE A 1 77 ? 4.293 -6.311 -7.296 1.00 88.69 77 ILE A O 1
ATOM 579 N N . VAL A 1 78 ? 4.587 -4.099 -7.017 1.00 82.62 78 VAL A N 1
ATOM 580 C CA . VAL A 1 78 ? 3.265 -3.818 -6.487 1.00 82.62 78 VAL A CA 1
ATOM 581 C C . VAL A 1 78 ? 2.609 -2.800 -7.389 1.00 82.62 78 VAL A C 1
ATOM 583 O O . VAL A 1 78 ? 2.883 -1.603 -7.310 1.00 82.62 78 VAL A O 1
ATOM 586 N N . HIS A 1 79 ? 1.734 -3.279 -8.266 1.00 79.19 79 HIS A N 1
ATOM 587 C CA . HIS A 1 79 ? 0.986 -2.394 -9.141 1.00 79.19 79 HIS A CA 1
ATOM 588 C C . HIS A 1 79 ? -0.205 -1.804 -8.395 1.00 79.19 79 HIS A C 1
ATOM 590 O O . HIS A 1 79 ? -1.155 -2.502 -8.035 1.00 79.19 79 HIS A O 1
ATOM 596 N N . ARG A 1 80 ? -0.148 -0.493 -8.183 1.00 70.56 80 ARG A N 1
ATOM 597 C CA . ARG A 1 80 ? -1.243 0.328 -7.696 1.00 70.56 80 ARG A CA 1
ATOM 598 C C . ARG A 1 80 ? -1.955 0.955 -8.897 1.00 70.56 80 ARG A C 1
ATOM 600 O O . ARG A 1 80 ? -1.831 2.153 -9.131 1.00 70.56 80 ARG A O 1
ATOM 607 N N . GLY A 1 81 ? -2.815 0.184 -9.557 1.00 60.84 81 GLY A N 1
ATOM 608 C CA . GLY A 1 81 ? -3.853 0.644 -10.492 1.00 60.84 81 GLY A CA 1
ATOM 609 C C . GLY A 1 81 ? -4.827 -0.491 -10.842 1.00 60.84 81 GLY A C 1
ATOM 610 O O . GLY A 1 81 ? -4.492 -1.658 -10.644 1.00 60.84 81 GLY A O 1
ATOM 611 N N . TYR A 1 82 ? -6.013 -0.156 -11.365 1.00 51.56 82 TYR A N 1
ATOM 612 C CA . TYR A 1 82 ? -7.015 -1.136 -11.839 1.00 51.56 82 TYR A CA 1
ATOM 613 C C . TYR A 1 82 ? -6.701 -1.719 -13.211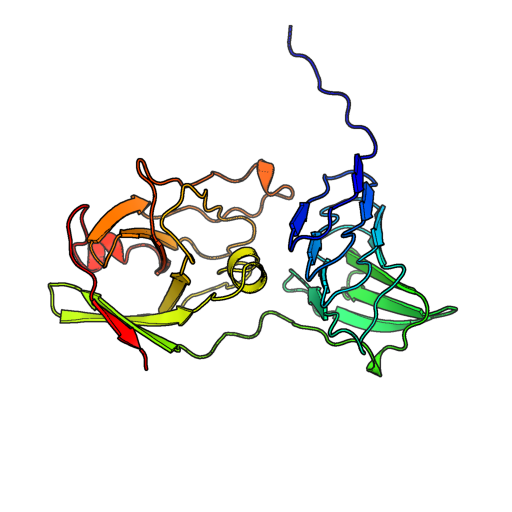 1.00 51.56 82 TYR A C 1
ATOM 615 O O . TYR A 1 82 ? -7.334 -2.682 -13.647 1.00 51.56 82 TYR A O 1
ATOM 623 N N . ASP A 1 83 ? -5.746 -1.111 -13.902 1.00 65.06 83 ASP A N 1
ATOM 624 C CA . ASP A 1 83 ? -5.371 -1.527 -15.232 1.00 65.06 83 ASP A CA 1
ATOM 625 C C . ASP A 1 83 ? -4.752 -2.921 -15.189 1.00 65.06 83 ASP A C 1
ATOM 627 O O . ASP A 1 83 ? -3.918 -3.246 -14.337 1.00 65.06 83 ASP A O 1
ATOM 631 N N . GLN A 1 84 ? -5.146 -3.750 -16.151 1.00 73.12 84 GLN A N 1
ATOM 632 C CA . GLN A 1 84 ? -4.434 -4.990 -16.398 1.00 73.12 84 GLN A CA 1
ATOM 633 C C . GLN A 1 84 ? -2.997 -4.654 -16.790 1.00 73.12 84 GLN A C 1
ATOM 635 O O . GLN A 1 84 ? -2.759 -3.879 -17.723 1.00 73.12 84 GLN A O 1
ATOM 640 N N . ILE A 1 85 ? -2.049 -5.269 -16.088 1.00 82.69 85 ILE A N 1
ATOM 641 C CA . ILE A 1 85 ? -0.641 -5.213 -16.450 1.00 82.69 85 ILE A CA 1
ATOM 642 C C . ILE A 1 85 ? -0.234 -6.432 -17.253 1.00 82.69 85 ILE A C 1
ATOM 644 O O . ILE A 1 85 ? -0.617 -7.566 -16.965 1.00 82.69 85 ILE A O 1
ATOM 648 N N . ILE A 1 86 ? 0.620 -6.179 -18.231 1.00 89.38 86 ILE A N 1
ATOM 649 C CA . ILE A 1 86 ? 1.330 -7.197 -18.986 1.00 89.38 86 ILE A CA 1
ATOM 650 C C . ILE A 1 86 ? 2.814 -7.133 -18.639 1.00 89.38 86 ILE A C 1
ATOM 652 O O . ILE A 1 86 ? 3.359 -6.067 -18.351 1.00 89.38 86 ILE A O 1
ATOM 656 N N . ARG A 1 87 ? 3.463 -8.298 -18.667 1.00 92.69 87 ARG A N 1
ATOM 657 C CA . ARG A 1 87 ? 4.913 -8.445 -18.541 1.00 92.69 87 ARG A CA 1
ATOM 658 C C . ARG A 1 87 ? 5.451 -8.883 -19.891 1.00 92.69 87 ARG A C 1
ATOM 660 O O . ARG A 1 87 ? 5.090 -9.955 -20.370 1.00 92.69 87 ARG A O 1
ATOM 667 N N . LEU A 1 88 ? 6.285 -8.056 -20.499 1.00 94.69 88 LEU A N 1
ATOM 668 C CA . LEU A 1 88 ? 6.879 -8.321 -21.800 1.00 94.69 88 LEU A CA 1
ATOM 669 C C . LEU A 1 88 ? 8.390 -8.501 -21.636 1.00 94.69 88 LEU A C 1
ATOM 671 O O . LEU A 1 88 ? 9.033 -7.618 -21.060 1.00 94.69 88 LEU A O 1
ATOM 675 N N . PRO A 1 89 ? 8.981 -9.601 -22.133 1.00 97.00 89 PRO A N 1
ATOM 676 C CA . PRO A 1 89 ? 10.430 -9.692 -22.221 1.00 97.00 89 PRO A CA 1
ATOM 677 C C . PRO A 1 89 ? 10.930 -8.637 -23.215 1.00 97.00 89 PRO A C 1
ATOM 679 O O . PRO A 1 89 ? 10.384 -8.491 -24.310 1.00 97.00 89 PRO A O 1
ATOM 682 N N . VAL A 1 90 ? 11.964 -7.895 -22.832 1.00 96.81 90 VAL A N 1
ATOM 683 C CA . VAL A 1 90 ? 12.613 -6.884 -23.675 1.00 96.81 90 VAL A CA 1
ATOM 684 C C . VAL A 1 90 ? 14.131 -7.024 -23.569 1.00 96.81 90 VAL A C 1
ATOM 686 O O . VAL A 1 90 ? 14.649 -7.735 -22.706 1.00 96.81 90 VAL A O 1
ATOM 689 N N . ASN A 1 91 ? 14.876 -6.347 -24.443 1.00 96.12 91 ASN A N 1
ATOM 690 C CA . ASN A 1 91 ? 16.335 -6.368 -24.366 1.00 96.12 91 ASN A CA 1
ATOM 691 C C . ASN A 1 91 ? 16.804 -5.847 -23.002 1.00 96.12 91 ASN A C 1
ATOM 693 O O . ASN A 1 91 ? 16.486 -4.726 -22.611 1.00 96.12 91 ASN A O 1
ATOM 697 N N . GLY A 1 92 ? 17.569 -6.677 -22.293 1.00 94.88 92 GLY A N 1
ATOM 698 C CA . GLY A 1 92 ? 18.141 -6.331 -20.997 1.00 94.88 92 GLY A CA 1
ATOM 699 C C . GLY A 1 92 ? 17.187 -6.437 -19.807 1.00 94.88 92 GLY A C 1
ATOM 700 O O . GLY A 1 92 ? 17.589 -6.018 -18.729 1.00 94.88 92 GLY A O 1
ATOM 701 N N . GLY A 1 93 ? 15.968 -6.974 -19.947 1.00 97.44 93 GLY A N 1
ATOM 702 C CA . GLY A 1 93 ? 15.083 -7.175 -18.795 1.00 97.44 93 GLY A CA 1
ATOM 703 C C . GLY A 1 93 ? 13.612 -7.399 -19.139 1.00 97.44 93 GLY A C 1
ATOM 704 O O . GLY A 1 93 ? 13.268 -7.957 -20.182 1.00 97.44 93 GLY A O 1
ATOM 705 N N . THR A 1 94 ? 12.731 -6.939 -18.255 1.00 97.75 94 THR A N 1
ATOM 706 C CA . THR A 1 94 ? 11.276 -7.049 -18.417 1.00 97.75 94 THR A CA 1
ATOM 707 C C . THR A 1 94 ? 10.629 -5.677 -18.417 1.00 97.75 94 THR A C 1
ATOM 709 O O . THR A 1 94 ? 10.909 -4.853 -17.553 1.00 97.75 94 THR A O 1
ATOM 712 N N . LEU A 1 95 ? 9.711 -5.442 -19.350 1.00 96.44 95 LEU A N 1
ATOM 713 C CA . LEU A 1 95 ? 8.804 -4.304 -19.304 1.00 96.44 95 LEU A CA 1
ATOM 714 C C . LEU A 1 95 ? 7.483 -4.738 -18.667 1.00 96.44 95 LEU A C 1
ATOM 716 O O . LEU A 1 95 ? 6.772 -5.584 -19.209 1.00 96.44 95 LEU A O 1
ATOM 720 N N . ILE A 1 96 ? 7.139 -4.132 -17.539 1.00 93.94 96 ILE A N 1
ATOM 721 C CA . ILE A 1 96 ? 5.802 -4.186 -16.949 1.00 93.94 96 ILE A CA 1
ATOM 722 C C . ILE A 1 96 ? 5.052 -2.963 -17.448 1.00 93.94 96 ILE A C 1
ATOM 724 O O . ILE A 1 96 ? 5.566 -1.856 -17.340 1.00 93.94 96 ILE A O 1
ATOM 728 N N . THR A 1 97 ? 3.857 -3.115 -18.003 1.00 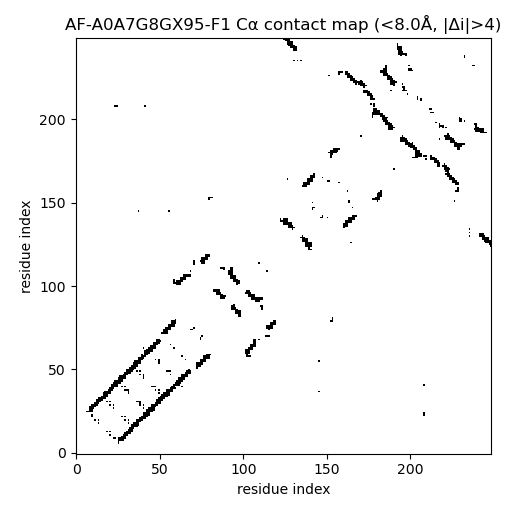92.31 97 THR A N 1
ATOM 729 C CA . THR A 1 97 ? 3.083 -1.950 -18.447 1.00 92.31 97 THR A CA 1
ATOM 730 C C . THR A 1 97 ? 1.590 -2.223 -18.448 1.00 92.31 97 THR A C 1
ATOM 732 O O . THR A 1 97 ? 1.166 -3.372 -18.575 1.00 92.31 97 THR A O 1
ATOM 735 N N . THR A 1 98 ? 0.795 -1.168 -18.303 1.00 88.38 98 THR A N 1
ATOM 736 C CA . THR A 1 98 ? -0.650 -1.211 -18.526 1.00 88.38 98 THR A CA 1
ATOM 737 C C . THR A 1 98 ? -0.955 -1.396 -20.011 1.00 88.38 98 THR A C 1
ATOM 739 O O . THR A 1 98 ? -0.156 -1.034 -20.877 1.00 88.38 98 THR A O 1
ATOM 742 N N . LEU A 1 99 ? -2.129 -1.940 -20.341 1.00 85.06 99 LEU A N 1
ATOM 743 C CA . LEU A 1 99 ? -2.541 -2.114 -21.743 1.00 85.06 99 LEU A CA 1
ATOM 744 C C . LEU A 1 99 ? -2.576 -0.790 -22.525 1.00 85.06 99 LEU A C 1
ATOM 746 O O . LEU A 1 99 ? -2.225 -0.761 -23.704 1.00 85.06 99 LEU A O 1
ATOM 750 N N . ASP A 1 100 ? -2.947 0.307 -21.862 1.00 84.75 100 ASP A N 1
ATOM 751 C CA . ASP A 1 100 ? -2.950 1.655 -22.441 1.00 84.75 100 ASP A CA 1
ATOM 752 C C . ASP A 1 100 ? -1.563 2.328 -22.455 1.00 84.75 100 ASP A C 1
ATOM 754 O O . ASP A 1 100 ? -1.415 3.436 -22.974 1.00 84.75 100 ASP A O 1
ATOM 758 N N . ARG A 1 101 ? -0.546 1.649 -21.903 1.00 84.88 101 ARG A N 1
ATOM 759 C CA . ARG A 1 101 ? 0.863 2.058 -21.825 1.00 84.88 101 ARG A CA 1
ATOM 760 C C . ARG A 1 101 ? 1.116 3.378 -21.096 1.00 84.88 101 ARG A C 1
ATOM 762 O O . ARG A 1 101 ? 2.186 3.969 -21.259 1.00 84.88 101 ARG A O 1
ATOM 769 N N . LYS A 1 102 ? 0.161 3.865 -20.297 1.00 85.38 102 LYS A N 1
ATOM 770 C CA . LYS A 1 102 ? 0.352 5.091 -19.506 1.00 85.38 102 LYS A CA 1
ATOM 771 C C . LYS A 1 102 ? 1.261 4.879 -18.309 1.00 85.38 102 LYS A C 1
ATOM 773 O O . LYS A 1 102 ? 1.962 5.813 -17.924 1.00 85.38 102 LYS A O 1
ATOM 778 N N . VAL A 1 103 ? 1.244 3.675 -17.745 1.00 88.69 103 VAL A N 1
ATOM 779 C CA . VAL A 1 103 ? 2.131 3.279 -16.656 1.00 88.69 103 VAL A CA 1
ATOM 780 C C . VAL A 1 103 ? 3.038 2.169 -17.160 1.00 88.69 103 VAL A C 1
ATOM 782 O O . VAL A 1 103 ? 2.583 1.189 -17.761 1.00 88.69 103 VAL A O 1
ATOM 785 N N . SER A 1 104 ? 4.341 2.337 -16.965 1.00 93.44 104 SER A N 1
ATOM 786 C CA . SER A 1 104 ? 5.322 1.343 -17.382 1.00 93.44 104 SER A CA 1
ATOM 787 C C . SER A 1 104 ? 6.519 1.317 -16.451 1.00 93.44 104 SER A C 1
ATOM 789 O O . SER A 1 104 ? 7.005 2.369 -16.060 1.00 93.44 104 SER A O 1
ATOM 791 N N . THR A 1 105 ? 7.065 0.143 -16.190 1.00 95.94 105 THR A N 1
ATOM 792 C CA . THR A 1 105 ? 8.287 -0.022 -15.415 1.00 95.94 105 THR A CA 1
ATOM 793 C C . THR A 1 105 ? 9.182 -1.030 -16.107 1.00 95.94 105 THR A C 1
ATOM 795 O O . THR A 1 105 ? 8.783 -2.170 -16.346 1.00 95.94 105 THR A O 1
ATOM 798 N N . PHE A 1 106 ? 10.392 -0.605 -16.447 1.00 97.62 106 PHE A N 1
ATOM 799 C CA . PHE A 1 106 ? 11.442 -1.502 -16.898 1.00 97.62 106 PHE A CA 1
ATOM 800 C C . PHE A 1 106 ? 12.178 -2.073 -15.684 1.00 97.62 106 PHE A C 1
ATOM 802 O O . PHE A 1 106 ? 12.647 -1.324 -14.832 1.00 97.62 106 PHE A O 1
ATOM 809 N N . VAL A 1 107 ? 12.286 -3.393 -15.610 1.00 98.06 107 VAL A N 1
ATOM 810 C CA . VAL A 1 107 ? 13.012 -4.116 -14.564 1.00 98.06 107 VAL A CA 1
ATOM 811 C C . VAL A 1 107 ? 14.272 -4.686 -15.191 1.00 98.06 107 VAL A C 1
ATOM 813 O O . VAL A 1 107 ? 14.197 -5.582 -16.038 1.00 98.06 107 VAL A O 1
ATOM 816 N N . ALA A 1 108 ? 15.421 -4.126 -14.819 1.00 97.56 108 ALA A N 1
ATOM 817 C CA . ALA A 1 108 ? 16.701 -4.487 -15.409 1.00 97.56 108 ALA A CA 1
ATOM 818 C C . ALA A 1 108 ? 17.093 -5.930 -15.062 1.00 97.56 108 ALA A C 1
ATOM 820 O O . ALA A 1 108 ? 16.932 -6.369 -13.931 1.00 97.56 108 ALA A O 1
ATOM 821 N N . SER A 1 109 ? 17.631 -6.654 -16.042 1.00 96.62 109 SER A N 1
ATOM 822 C CA . SER A 1 109 ? 18.251 -7.983 -15.911 1.00 96.62 109 SER A CA 1
ATOM 823 C C . SER A 1 109 ? 17.360 -9.110 -15.374 1.00 96.62 109 SER A C 1
ATOM 825 O O . SER A 1 109 ? 17.858 -10.198 -15.095 1.00 96.62 109 SER A O 1
ATOM 827 N N . ILE A 1 110 ? 16.049 -8.893 -15.284 1.00 97.00 110 ILE A N 1
ATOM 828 C CA . ILE A 1 110 ? 15.091 -9.858 -14.740 1.00 97.00 110 ILE A CA 1
ATOM 829 C C . ILE A 1 110 ? 14.136 -10.322 -15.832 1.00 97.00 110 ILE A C 1
ATOM 831 O O . ILE A 1 110 ? 13.638 -9.511 -16.618 1.00 97.00 110 ILE A O 1
ATOM 835 N N . LYS A 1 111 ? 13.878 -11.632 -15.893 1.00 96.06 111 LYS A N 1
ATOM 836 C CA . LYS A 1 111 ? 12.903 -12.221 -16.818 1.00 96.06 111 LYS A CA 1
ATOM 837 C C . LYS A 1 111 ? 11.472 -12.137 -16.261 1.00 96.06 111 LYS A C 1
ATOM 839 O O . LYS A 1 111 ? 11.296 -12.117 -15.043 1.00 96.06 111 LYS A O 1
ATOM 844 N N . PRO A 1 112 ? 10.434 -12.142 -17.120 1.00 93.94 112 PRO A N 1
ATOM 845 C CA . PRO A 1 112 ? 9.046 -11.961 -16.683 1.00 93.94 112 PRO A CA 1
ATOM 846 C C . PRO A 1 112 ? 8.546 -12.951 -15.621 1.00 93.94 112 PRO A C 1
ATOM 848 O O . PRO A 1 112 ? 7.730 -12.590 -14.771 1.00 93.94 112 PRO A O 1
ATOM 851 N N . ASP A 1 113 ? 9.010 -14.195 -15.692 1.00 91.56 113 ASP A N 1
ATOM 852 C CA . ASP A 1 113 ? 8.659 -15.311 -14.812 1.00 91.56 113 ASP A CA 1
ATOM 853 C C . ASP A 1 113 ? 9.310 -15.220 -13.426 1.00 91.56 113 ASP A C 1
ATOM 855 O O . ASP A 1 113 ? 8.813 -15.818 -12.477 1.00 91.56 113 ASP A O 1
ATOM 859 N N . GLN A 1 114 ? 10.369 -14.421 -13.288 1.00 90.69 114 GLN A N 1
ATOM 860 C CA . GLN A 1 114 ? 11.063 -14.187 -12.021 1.00 90.69 114 GLN A CA 1
ATOM 861 C C . GLN A 1 114 ? 10.437 -13.053 -11.194 1.00 90.69 114 GLN A C 1
ATOM 863 O O . GLN A 1 114 ? 10.845 -12.820 -10.060 1.00 90.69 114 GLN A O 1
ATOM 868 N N . ILE A 1 115 ? 9.459 -12.328 -11.745 1.00 87.56 115 ILE A N 1
ATOM 869 C CA . ILE A 1 115 ? 8.834 -11.191 -11.067 1.00 87.56 115 ILE A CA 1
ATOM 870 C C . ILE A 1 115 ? 7.631 -11.662 -10.253 1.00 87.56 115 ILE A C 1
ATOM 872 O O . ILE A 1 115 ? 6.580 -12.011 -10.806 1.00 87.56 115 ILE A O 1
ATOM 876 N N . ALA A 1 116 ? 7.764 -11.571 -8.930 1.00 76.31 116 ALA A N 1
ATOM 877 C CA . ALA A 1 116 ? 6.648 -11.660 -8.003 1.00 76.31 116 ALA A CA 1
ATOM 878 C C . ALA A 1 116 ? 5.814 -10.368 -8.069 1.00 76.31 116 ALA A C 1
ATOM 880 O O . ALA A 1 116 ? 6.212 -9.315 -7.569 1.00 76.31 116 ALA A O 1
ATOM 881 N N . LEU A 1 117 ? 4.649 -10.447 -8.716 1.00 70.31 117 LEU A N 1
ATOM 882 C CA . LEU A 1 117 ? 3.683 -9.351 -8.766 1.00 70.31 117 LEU A CA 1
ATOM 883 C C . LEU A 1 117 ? 2.614 -9.534 -7.697 1.00 70.31 117 LEU A C 1
ATOM 885 O O . LEU A 1 117 ? 1.805 -10.459 -7.776 1.00 70.31 117 LEU A O 1
ATOM 889 N N . GLN A 1 118 ? 2.551 -8.595 -6.759 1.00 65.19 118 GLN A N 1
ATOM 890 C CA . GLN A 1 118 ? 1.384 -8.441 -5.903 1.00 65.19 118 GLN A CA 1
ATOM 891 C C . GLN A 1 118 ? 0.418 -7.442 -6.548 1.00 65.19 118 GLN A C 1
ATOM 893 O O . GLN A 1 118 ? 0.519 -6.231 -6.357 1.00 65.19 118 GLN A O 1
ATOM 898 N N . SER A 1 119 ? -0.552 -7.941 -7.319 1.00 54.66 119 SER A N 1
ATOM 899 C CA . SER A 1 119 ? -1.808 -7.208 -7.520 1.00 54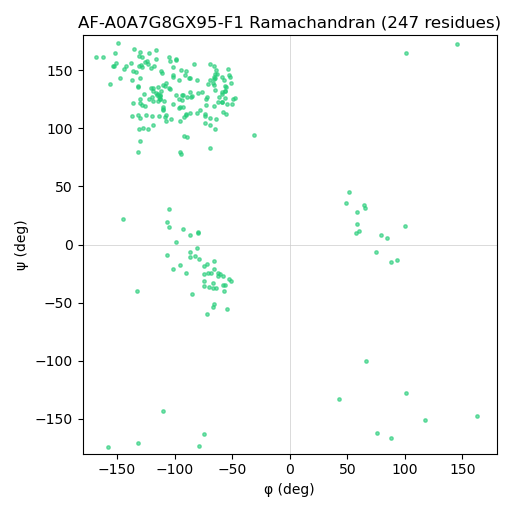.66 119 SER A CA 1
ATOM 900 C C . SER A 1 119 ? -2.584 -7.315 -6.215 1.00 54.66 119 SER A C 1
ATOM 902 O O . SER A 1 119 ? -2.753 -8.445 -5.760 1.00 54.66 119 SER A O 1
ATOM 904 N N . GLN A 1 120 ? -3.007 -6.198 -5.614 1.00 52.69 120 GLN A N 1
ATOM 905 C CA . GLN A 1 120 ? -3.631 -6.143 -4.285 1.00 52.69 120 GLN A CA 1
ATOM 906 C C . GLN A 1 120 ? -4.434 -7.398 -3.924 1.00 52.69 120 GLN A C 1
ATOM 908 O O . GLN A 1 120 ? -5.612 -7.551 -4.261 1.00 52.69 120 GLN A O 1
ATOM 913 N N . GLN A 1 121 ? -3.779 -8.322 -3.229 1.00 50.28 121 GLN A N 1
ATOM 914 C CA . GLN A 1 121 ? -4.433 -9.527 -2.776 1.00 50.28 121 GLN A CA 1
ATOM 915 C C . GLN A 1 121 ? -5.349 -9.078 -1.639 1.00 50.28 121 GLN A C 1
ATOM 917 O O . GLN A 1 121 ? -4.888 -8.487 -0.662 1.00 50.28 121 GLN A O 1
ATOM 922 N N . ARG A 1 122 ? -6.665 -9.292 -1.775 1.00 57.97 122 ARG A N 1
ATOM 923 C CA . ARG A 1 122 ? -7.579 -9.163 -0.633 1.00 57.97 122 ARG A CA 1
ATOM 924 C C . ARG A 1 122 ? -7.047 -10.092 0.452 1.00 57.97 122 ARG A C 1
ATOM 926 O O . ARG A 1 122 ? -7.049 -11.309 0.254 1.00 57.97 122 ARG A O 1
ATOM 933 N N . LEU A 1 123 ? -6.558 -9.532 1.557 1.00 63.44 123 LEU A N 1
ATOM 934 C CA . LEU A 1 123 ? -6.071 -10.345 2.658 1.00 63.44 123 LEU A CA 1
ATOM 935 C C . LEU A 1 123 ? -7.264 -11.134 3.209 1.00 63.44 123 LEU A C 1
ATOM 937 O O . LEU A 1 123 ? -8.423 -10.710 3.132 1.00 63.44 123 LEU A O 1
ATOM 941 N N . LYS A 1 124 ? -7.009 -12.326 3.746 1.00 77.44 124 LYS A N 1
ATOM 942 C CA . LYS A 1 124 ? -8.046 -13.023 4.510 1.00 77.44 124 LYS A CA 1
ATOM 943 C C . LYS A 1 124 ? -8.238 -12.271 5.834 1.00 77.44 124 LYS A C 1
ATOM 945 O O . LYS A 1 124 ? -7.241 -11.883 6.435 1.00 77.44 124 LYS A O 1
ATOM 950 N N . PRO A 1 125 ? -9.480 -12.063 6.310 1.00 85.12 125 PRO A N 1
ATOM 951 C CA . PRO A 1 125 ? -9.685 -11.461 7.619 1.00 85.12 125 PRO A CA 1
ATOM 952 C C . PRO A 1 125 ? -9.097 -12.331 8.731 1.00 85.12 125 PRO A C 1
ATOM 954 O O . PRO A 1 125 ? -9.516 -13.483 8.868 1.00 85.12 125 PRO A O 1
ATOM 957 N N . THR A 1 126 ? -8.182 -11.763 9.513 1.00 91.00 126 THR A N 1
ATOM 958 C CA . THR A 1 126 ? -7.492 -12.397 10.649 1.00 91.00 126 THR A CA 1
ATOM 959 C C . THR A 1 126 ? -7.979 -11.880 12.000 1.00 91.00 126 THR A C 1
ATOM 961 O O . THR A 1 126 ? -7.645 -12.463 13.022 1.00 91.00 126 THR A O 1
ATOM 964 N N . TYR A 1 127 ? -8.800 -10.825 12.017 1.00 95.00 127 TYR A N 1
ATOM 965 C CA . TYR A 1 127 ? -9.395 -10.278 13.235 1.00 95.00 127 TYR A CA 1
ATOM 966 C C . TYR A 1 127 ? -10.903 -10.060 13.094 1.00 95.00 127 TYR A C 1
ATOM 968 O O . TYR A 1 127 ? -11.468 -9.988 11.995 1.00 95.00 127 TYR A O 1
ATOM 976 N N . LYS A 1 128 ? -11.573 -9.914 14.232 1.00 96.56 128 LYS A N 1
ATOM 977 C CA . LYS A 1 128 ? -12.961 -9.488 14.373 1.00 96.56 128 LYS A CA 1
ATOM 978 C C . LYS A 1 128 ? -13.016 -8.362 15.401 1.00 96.56 128 LYS A C 1
ATOM 980 O O . LYS A 1 128 ? -12.641 -8.578 16.543 1.00 96.56 128 LYS A O 1
ATOM 985 N N . ALA A 1 129 ? -13.523 -7.203 14.993 1.00 97.31 129 ALA A N 1
ATOM 986 C CA . ALA A 1 129 ? -13.920 -6.144 15.914 1.00 97.31 129 ALA A CA 1
ATOM 987 C C . ALA A 1 129 ? -15.347 -6.405 16.396 1.00 97.31 129 ALA A C 1
ATOM 989 O O . ALA A 1 129 ? -16.245 -6.609 15.566 1.00 97.31 129 ALA A O 1
ATOM 990 N N . VAL A 1 130 ? -15.550 -6.397 17.709 1.00 97.56 130 VAL A N 1
ATOM 991 C CA . VAL A 1 130 ? -16.864 -6.417 18.357 1.00 97.56 130 VAL A CA 1
ATOM 992 C C . VAL A 1 130 ? -17.070 -5.074 19.050 1.00 97.56 130 VAL A C 1
ATOM 994 O O . VAL A 1 130 ? -16.196 -4.602 19.766 1.00 97.56 130 VAL A O 1
ATOM 997 N N . PHE A 1 131 ? -18.204 -4.436 18.779 1.00 96.38 131 PHE A N 1
ATOM 998 C CA . PHE A 1 131 ? -18.574 -3.143 19.354 1.00 96.38 131 PHE A CA 1
ATOM 999 C C . PHE A 1 131 ? -19.523 -3.343 20.540 1.00 96.38 131 PHE A C 1
ATOM 1001 O O . PHE A 1 131 ? -20.220 -4.357 20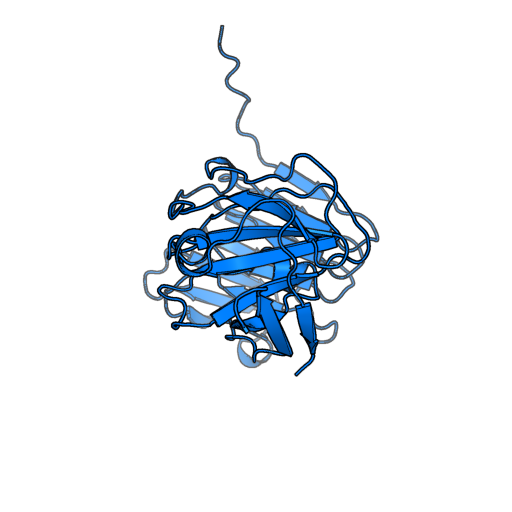.594 1.00 96.38 131 PHE A O 1
ATOM 1008 N N . GLU A 1 132 ? -19.630 -2.350 21.425 1.00 91.31 132 GLU A N 1
ATOM 1009 C CA . GLU A 1 132 ? -20.456 -2.391 22.650 1.00 91.31 132 GLU A CA 1
ATOM 1010 C C . GLU A 1 132 ? -21.921 -2.818 22.411 1.00 91.31 132 GLU A C 1
ATOM 1012 O O . GLU A 1 132 ? -22.519 -3.505 23.234 1.00 91.31 132 GLU A O 1
ATOM 1017 N N . GLY A 1 133 ? -22.497 -2.501 21.244 1.00 86.94 133 GLY A N 1
ATOM 1018 C CA . GLY A 1 133 ? -23.839 -2.949 20.839 1.00 86.94 133 GLY A CA 1
ATOM 1019 C C . GLY A 1 133 ? -23.929 -4.389 20.299 1.00 86.94 133 GLY A C 1
ATOM 1020 O O . GLY A 1 133 ? -24.927 -4.747 19.675 1.00 86.94 13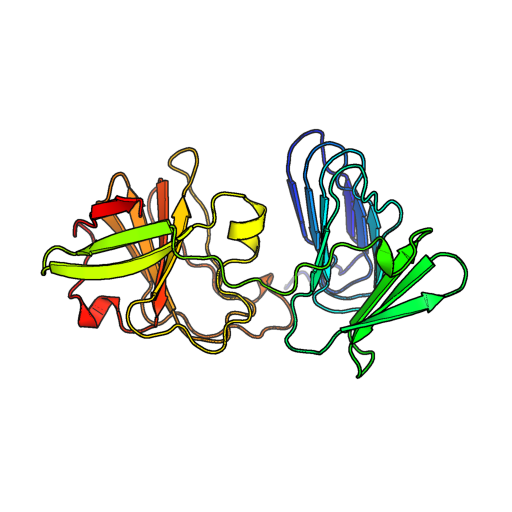3 GLY A O 1
ATOM 1021 N N . GLY A 1 134 ? -22.872 -5.198 20.422 1.00 92.06 134 GLY A N 1
ATOM 1022 C CA . GLY A 1 134 ? -22.773 -6.579 19.924 1.00 92.06 134 GLY A CA 1
ATOM 1023 C C . GLY A 1 134 ? -22.577 -6.714 18.406 1.00 92.06 134 GLY A C 1
ATOM 1024 O O . GLY A 1 134 ? -22.343 -7.811 17.884 1.00 92.06 134 GLY A O 1
ATOM 1025 N N . ALA A 1 135 ? -22.648 -5.606 17.662 1.00 94.19 135 ALA A N 1
ATOM 1026 C CA . ALA A 1 135 ? -22.325 -5.587 16.242 1.00 94.19 135 ALA A CA 1
ATOM 1027 C C . ALA A 1 135 ? -20.851 -5.957 16.022 1.00 94.19 135 ALA A C 1
ATOM 1029 O O . ALA A 1 135 ? -19.987 -5.634 16.831 1.00 94.19 135 ALA A O 1
ATOM 1030 N N . SER A 1 136 ? -20.552 -6.626 14.905 1.00 95.88 136 SER A N 1
ATOM 1031 C CA . SER A 1 136 ? -19.174 -7.011 14.593 1.00 95.88 136 SER A CA 1
ATOM 1032 C C . SER A 1 136 ? -18.809 -6.904 13.119 1.00 95.88 136 SER A C 1
ATOM 1034 O O . SER A 1 136 ? -19.651 -7.008 12.217 1.00 95.88 136 SER A O 1
ATOM 1036 N N . VAL A 1 137 ? -17.514 -6.700 12.887 1.00 95.94 137 VAL A N 1
ATOM 1037 C CA . VAL A 1 137 ? -16.882 -6.554 11.573 1.00 95.94 137 VAL A CA 1
ATOM 1038 C C . VAL A 1 137 ? -15.658 -7.461 11.524 1.00 95.94 137 VAL A C 1
ATOM 1040 O O . VAL A 1 137 ? -14.873 -7.491 12.463 1.00 95.94 137 VAL A O 1
ATOM 1043 N N . ARG A 1 138 ? -15.474 -8.197 10.421 1.00 95.19 138 ARG A N 1
ATOM 1044 C CA . ARG A 1 138 ? -14.235 -8.960 10.197 1.00 95.19 138 ARG A CA 1
ATOM 1045 C C . ARG A 1 138 ? -13.195 -8.067 9.531 1.00 95.19 138 ARG A C 1
ATOM 1047 O O . ARG A 1 138 ? -13.510 -7.418 8.531 1.00 95.19 138 ARG A O 1
ATOM 1054 N N . LEU A 1 139 ? -11.987 -8.072 10.071 1.00 94.25 139 LEU A N 1
ATOM 1055 C CA . LEU A 1 139 ? -10.891 -7.199 9.693 1.00 94.25 139 LEU A CA 1
ATOM 1056 C C . LEU A 1 139 ? -9.769 -8.005 9.044 1.00 94.25 139 LEU A C 1
ATOM 1058 O O . LEU A 1 139 ? -9.300 -9.004 9.588 1.00 94.25 139 LEU A O 1
ATOM 1062 N N . GLU A 1 140 ? -9.360 -7.565 7.862 1.00 91.12 140 GLU A N 1
ATOM 1063 C CA . GLU A 1 140 ? -8.013 -7.837 7.356 1.00 91.12 140 GLU A CA 1
ATOM 1064 C C . GLU A 1 140 ? -6.999 -7.130 8.258 1.00 91.12 140 GLU A C 1
ATOM 1066 O O . GLU A 1 140 ? -7.317 -6.055 8.755 1.00 91.12 140 GLU A O 1
ATOM 1071 N N . SER A 1 141 ? -5.807 -7.691 8.470 1.00 89.62 141 SER A N 1
ATOM 1072 C CA . SER A 1 141 ? -4.761 -7.006 9.240 1.00 89.62 141 SER A CA 1
ATOM 1073 C C . SER A 1 141 ? -3.576 -6.633 8.367 1.00 89.62 141 SER A C 1
ATOM 1075 O O . SER A 1 141 ? -3.000 -7.482 7.685 1.00 89.62 141 SER A O 1
ATOM 1077 N N . ALA A 1 142 ? -3.229 -5.351 8.393 1.00 88.69 142 ALA A N 1
ATOM 1078 C CA . ALA A 1 142 ? -2.044 -4.791 7.775 1.00 88.69 142 ALA A CA 1
ATOM 1079 C C . ALA A 1 142 ? -0.907 -4.721 8.808 1.00 88.69 142 ALA A C 1
ATOM 1081 O O . ALA A 1 142 ? -0.620 -3.669 9.378 1.00 88.69 142 ALA A O 1
ATOM 1082 N N . GLU A 1 143 ? -0.272 -5.861 9.064 1.00 84.75 143 GLU A N 1
ATOM 1083 C CA . GLU A 1 143 ? 0.773 -6.032 10.084 1.00 84.75 143 GLU A CA 1
ATOM 1084 C C . GLU A 1 143 ? 2.109 -5.402 9.669 1.00 84.75 143 GLU A C 1
ATOM 1086 O O . GLU A 1 143 ? 2.839 -4.853 10.496 1.00 84.75 143 GLU A O 1
ATOM 1091 N N . SER A 1 144 ? 2.446 -5.463 8.377 1.00 78.31 144 SER A N 1
ATOM 1092 C CA . SER A 1 144 ? 3.691 -4.886 7.866 1.00 78.31 144 SER A CA 1
ATOM 1093 C C . SER A 1 144 ? 3.511 -3.431 7.437 1.00 78.31 144 SER A C 1
ATOM 1095 O O . SER A 1 144 ? 2.463 -3.036 6.926 1.00 78.31 144 SER A O 1
ATOM 1097 N N . GLU A 1 145 ? 4.567 -2.620 7.556 1.00 75.50 145 GLU A N 1
ATOM 1098 C CA . GLU A 1 145 ? 4.576 -1.239 7.045 1.00 75.50 145 GLU A CA 1
ATOM 1099 C C . GLU A 1 145 ? 4.178 -1.174 5.559 1.00 75.50 145 GLU A C 1
ATOM 1101 O O . GLU A 1 145 ? 3.548 -0.201 5.127 1.00 75.50 145 GLU A O 1
ATOM 1106 N N . PHE A 1 146 ? 4.479 -2.233 4.802 1.00 71.38 146 PHE A N 1
ATOM 1107 C CA . PHE A 1 146 ? 4.077 -2.399 3.413 1.00 71.38 146 PHE A CA 1
ATOM 1108 C C . PHE A 1 146 ? 2.566 -2.556 3.263 1.00 71.38 146 PHE A C 1
ATOM 1110 O O . PHE A 1 146 ? 1.945 -1.747 2.566 1.00 71.38 146 PHE A O 1
ATOM 1117 N N . GLN A 1 147 ? 1.954 -3.509 3.971 1.00 77.25 147 GLN A N 1
ATOM 1118 C CA . GLN A 1 147 ? 0.500 -3.676 3.974 1.00 77.25 147 GLN A CA 1
ATOM 1119 C C . GLN A 1 147 ? -0.198 -2.390 4.434 1.00 77.25 147 GLN A C 1
ATOM 1121 O O . GLN A 1 147 ? -1.170 -1.967 3.813 1.00 77.25 147 GLN A O 1
ATOM 1126 N N . GLN A 1 148 ? 0.341 -1.700 5.445 1.00 82.75 148 GLN A N 1
ATOM 1127 C CA . GLN A 1 148 ? -0.217 -0.429 5.922 1.00 82.75 148 GLN A CA 1
ATOM 1128 C C . GLN A 1 148 ? -0.097 0.688 4.888 1.00 82.75 148 GLN A C 1
ATOM 1130 O O . GLN A 1 148 ? -0.951 1.564 4.816 1.00 82.75 148 GLN A O 1
ATOM 1135 N N . SER A 1 149 ? 0.966 0.676 4.078 1.00 74.19 149 SER A N 1
ATOM 1136 C CA . SER A 1 149 ? 1.134 1.643 2.992 1.00 74.19 149 SER A CA 1
ATOM 1137 C C . SER A 1 149 ? 0.159 1.411 1.837 1.00 74.19 149 SER A C 1
ATOM 1139 O O . SER A 1 149 ? -0.080 2.341 1.068 1.00 74.19 149 SER A O 1
ATOM 1141 N N . LEU A 1 150 ? -0.339 0.179 1.677 1.00 74.38 150 LEU A N 1
ATOM 1142 C CA . LEU A 1 150 ? -1.351 -0.182 0.688 1.00 74.38 150 LEU A CA 1
ATOM 1143 C C . LEU A 1 150 ? -2.761 0.088 1.204 1.00 74.38 150 LEU A C 1
ATOM 1145 O O . LEU A 1 150 ? -3.589 0.585 0.448 1.00 74.38 150 LEU A O 1
ATOM 1149 N N . GLY A 1 151 ? -3.024 -0.259 2.463 1.00 80.50 151 GLY A N 1
ATOM 1150 C CA . GLY A 1 151 ? -4.324 -0.133 3.108 1.00 80.50 151 GLY A CA 1
ATOM 1151 C C . GLY A 1 151 ? -5.491 -0.575 2.229 1.00 80.50 151 GLY A C 1
ATOM 1152 O O . GLY A 1 151 ? -5.459 -1.626 1.585 1.00 80.50 151 GLY A O 1
ATOM 1153 N N . MET A 1 152 ? -6.523 0.266 2.188 1.00 79.81 152 MET A N 1
ATOM 1154 C CA . MET A 1 152 ? -7.719 0.070 1.368 1.00 79.81 152 MET A CA 1
ATOM 1155 C C . MET A 1 152 ? -7.650 0.730 -0.014 1.00 79.81 152 MET A C 1
ATOM 1157 O O . MET A 1 152 ? -8.688 0.858 -0.675 1.00 79.81 152 MET A O 1
ATOM 1161 N N . MET A 1 153 ? -6.465 1.164 -0.467 1.00 72.19 153 MET A N 1
ATOM 1162 C CA . MET A 1 153 ? -6.315 1.739 -1.807 1.00 72.19 153 MET A CA 1
ATOM 1163 C C . MET A 1 153 ? -6.922 0.788 -2.833 1.00 72.19 153 MET A C 1
ATOM 1165 O O . MET A 1 153 ? -6.852 -0.414 -2.653 1.00 72.19 153 MET A O 1
ATOM 1169 N N . GLN A 1 154 ? -7.539 1.308 -3.884 1.00 65.81 154 GLN A N 1
ATOM 1170 C CA . GLN A 1 154 ? -7.991 0.557 -5.058 1.00 65.81 154 GLN A CA 1
ATOM 1171 C C . GLN A 1 154 ? -8.978 -0.581 -4.774 1.00 65.81 154 GLN A C 1
ATOM 1173 O O . GLN A 1 154 ? -9.128 -1.527 -5.545 1.00 65.81 154 GLN A O 1
ATOM 1178 N N . ARG A 1 155 ? -9.743 -0.436 -3.692 1.00 70.75 155 ARG A N 1
ATOM 1179 C CA . ARG A 1 155 ? -10.934 -1.239 -3.434 1.00 70.75 155 ARG A CA 1
ATOM 1180 C C . ARG A 1 155 ? -12.171 -0.409 -3.755 1.00 70.75 155 ARG A C 1
ATOM 1182 O O . ARG A 1 155 ? -12.525 0.491 -2.999 1.00 70.75 155 ARG A O 1
ATOM 1189 N N . GLU A 1 156 ? -12.850 -0.739 -4.853 1.00 63.00 156 GLU A N 1
ATOM 1190 C CA . GLU A 1 156 ? -14.090 -0.063 -5.287 1.00 63.00 156 GLU A CA 1
ATOM 1191 C C . GLU A 1 156 ? -15.236 -0.214 -4.280 1.00 63.00 156 GLU A C 1
ATOM 1193 O O . GLU A 1 156 ? -16.124 0.631 -4.185 1.00 63.00 156 GLU A O 1
ATOM 1198 N N . ALA A 1 157 ? -15.226 -1.297 -3.500 1.00 63.03 157 ALA A N 1
ATOM 1199 C CA . ALA A 1 157 ? -16.198 -1.512 -2.444 1.00 63.03 157 ALA A CA 1
ATOM 1200 C C . ALA A 1 157 ? -15.671 -2.452 -1.359 1.00 63.03 157 ALA A C 1
ATOM 1202 O O . ALA A 1 157 ? -15.120 -3.523 -1.632 1.00 63.03 157 ALA A O 1
ATOM 1203 N N . LEU A 1 158 ? -15.952 -2.086 -0.108 1.00 70.06 158 LEU A N 1
ATOM 1204 C CA . LEU A 1 158 ? -15.864 -2.988 1.033 1.00 70.06 158 LEU A CA 1
ATOM 1205 C C . LEU A 1 158 ? -17.200 -3.706 1.238 1.00 70.06 158 LEU A C 1
ATOM 1207 O O . LEU A 1 158 ? -18.236 -3.036 1.357 1.00 70.06 158 LEU A O 1
ATOM 1211 N N . PRO A 1 159 ? -17.207 -5.051 1.317 1.00 73.56 159 PRO A N 1
ATOM 1212 C CA . PRO A 1 159 ? -18.403 -5.792 1.684 1.00 73.56 159 PRO A CA 1
ATOM 1213 C C . PRO A 1 159 ? -18.989 -5.297 3.010 1.00 73.56 159 PRO A C 1
ATOM 1215 O O . PRO A 1 159 ? -18.275 -4.835 3.904 1.00 73.56 159 PRO A O 1
ATOM 1218 N N . LYS A 1 160 ? -20.310 -5.434 3.170 1.00 72.81 160 LYS A N 1
ATOM 1219 C CA . LYS A 1 160 ? -20.963 -5.165 4.458 1.00 72.81 160 LYS A CA 1
ATOM 1220 C C . LYS A 1 160 ? -20.292 -6.040 5.534 1.00 72.81 160 LYS A C 1
ATOM 1222 O O . LYS A 1 160 ? -20.112 -7.235 5.323 1.00 72.81 160 LYS A O 1
ATOM 1227 N N . ARG A 1 161 ? -19.928 -5.442 6.676 1.00 84.25 161 ARG A N 1
ATOM 1228 C CA . ARG A 1 161 ? -19.209 -6.098 7.794 1.00 84.25 161 ARG A CA 1
ATOM 1229 C C . ARG A 1 161 ? -17.782 -6.579 7.466 1.00 84.25 161 ARG A C 1
ATOM 1231 O O . ARG A 1 161 ? -17.317 -7.586 8.010 1.00 84.25 161 ARG A O 1
ATOM 1238 N N . ARG A 1 162 ? -17.074 -5.845 6.603 1.00 90.12 162 ARG A N 1
ATOM 1239 C CA . ARG A 1 162 ? -15.620 -5.947 6.412 1.00 90.12 162 ARG A CA 1
ATOM 1240 C C . ARG A 1 162 ? -14.932 -4.614 6.712 1.00 90.12 162 ARG A C 1
ATOM 1242 O O . ARG A 1 162 ? -15.536 -3.558 6.530 1.00 90.12 162 ARG A O 1
ATOM 1249 N N . GLY A 1 163 ? -13.681 -4.700 7.141 1.00 92.31 163 GLY A N 1
ATOM 1250 C CA . GLY A 1 163 ? -12.777 -3.573 7.345 1.00 92.31 163 GLY A CA 1
ATOM 1251 C C . GLY A 1 163 ? -11.323 -4.035 7.304 1.00 92.31 163 GLY A C 1
ATOM 1252 O O . GLY A 1 163 ? -11.050 -5.201 7.008 1.00 92.31 163 GLY A O 1
ATOM 1253 N N . MET A 1 164 ? -10.406 -3.125 7.600 1.00 93.38 164 MET A N 1
ATOM 1254 C CA . MET A 1 164 ? -8.983 -3.419 7.752 1.00 93.38 164 MET A CA 1
ATOM 1255 C C . MET A 1 164 ? -8.481 -2.779 9.039 1.00 93.38 164 MET A C 1
ATOM 1257 O O . MET A 1 164 ? -8.847 -1.649 9.348 1.00 93.38 164 MET A O 1
ATOM 1261 N N . MET A 1 165 ? -7.683 -3.528 9.784 1.00 94.81 165 MET A N 1
ATOM 1262 C CA . MET A 1 165 ? -6.962 -3.100 10.969 1.00 94.81 165 MET A CA 1
ATOM 1263 C C . MET A 1 165 ? -5.507 -2.840 10.602 1.00 94.81 165 MET A C 1
ATOM 1265 O O . MET A 1 165 ? -4.937 -3.535 9.762 1.00 94.81 165 MET A O 1
ATOM 1269 N N . PHE A 1 166 ? -4.910 -1.859 11.260 1.00 94.19 166 PHE A N 1
ATOM 1270 C CA . PHE A 1 166 ? -3.545 -1.421 11.014 1.00 94.19 166 PHE A CA 1
ATOM 1271 C C . PHE A 1 166 ? -2.794 -1.306 12.348 1.00 94.19 166 PHE A C 1
ATOM 1273 O O . PHE A 1 166 ? -2.668 -0.206 12.907 1.00 94.19 166 PHE A O 1
ATOM 1280 N N . PRO A 1 167 ? -2.319 -2.436 12.891 1.00 93.38 167 PRO A N 1
ATOM 1281 C CA . PRO A 1 167 ? -1.661 -2.465 14.189 1.00 93.38 167 PRO A CA 1
ATOM 1282 C C . PRO A 1 167 ? -0.303 -1.767 14.173 1.00 93.38 167 PRO A C 1
ATOM 1284 O O . PRO A 1 167 ? 0.466 -1.845 13.216 1.00 93.38 167 PRO A O 1
ATOM 1287 N N . GLN A 1 168 ? 0.011 -1.059 15.250 1.00 89.31 168 GLN A N 1
ATOM 1288 C CA . GLN A 1 168 ? 1.298 -0.414 1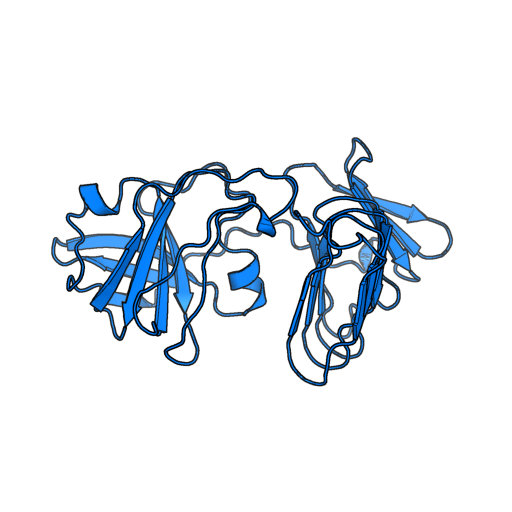5.467 1.00 89.31 168 GLN A CA 1
ATOM 1289 C C . GLN A 1 168 ? 2.073 -1.173 16.537 1.00 89.31 168 GLN A C 1
ATOM 1291 O O . GLN A 1 168 ? 1.535 -1.526 17.578 1.00 89.31 168 GLN A O 1
ATOM 1296 N N . ARG A 1 169 ? 3.386 -1.346 16.330 1.00 85.75 169 ARG A N 1
ATOM 1297 C CA . ARG A 1 169 ? 4.269 -1.960 17.343 1.00 85.75 169 ARG A CA 1
ATOM 1298 C C . ARG A 1 169 ? 4.256 -1.218 18.684 1.00 85.75 169 ARG A C 1
ATOM 1300 O O . ARG A 1 169 ? 4.590 -1.798 19.708 1.00 85.75 169 ARG A O 1
ATOM 1307 N N . LYS A 1 170 ? 3.960 0.083 18.653 1.00 89.81 170 LYS A N 1
ATOM 1308 C CA . LYS A 1 170 ? 3.791 0.951 19.819 1.00 89.81 170 LYS A CA 1
ATOM 1309 C C . LYS A 1 170 ? 2.850 2.094 19.470 1.00 89.81 170 LYS A C 1
ATOM 1311 O O . LYS A 1 170 ? 2.826 2.523 18.312 1.00 89.81 170 LYS A O 1
ATOM 1316 N N . ALA A 1 171 ? 2.175 2.638 20.479 1.00 94.06 171 ALA A N 1
ATOM 1317 C CA . ALA A 1 171 ? 1.371 3.836 20.309 1.00 94.06 171 ALA A CA 1
ATOM 1318 C C . ALA A 1 171 ? 2.219 4.983 19.734 1.00 94.06 171 ALA A C 1
ATOM 1320 O O . ALA A 1 171 ? 3.285 5.324 20.260 1.00 94.06 171 ALA A O 1
ATOM 1321 N N . GLN A 1 172 ? 1.769 5.572 18.628 1.00 93.44 172 GLN A N 1
ATOM 1322 C CA . GLN A 1 172 ? 2.505 6.634 17.945 1.00 93.44 172 GLN A CA 1
ATOM 1323 C C . GLN A 1 172 ? 1.593 7.591 17.184 1.00 93.44 172 GLN A C 1
ATOM 1325 O O . GLN A 1 172 ? 0.419 7.320 16.948 1.00 93.44 172 GLN A O 1
ATOM 1330 N N . ARG A 1 173 ? 2.140 8.747 16.796 1.00 92.31 173 ARG A N 1
ATOM 1331 C CA . ARG A 1 173 ? 1.447 9.686 15.912 1.00 92.31 173 ARG A CA 1
ATOM 1332 C C . ARG A 1 173 ? 1.710 9.296 14.464 1.00 92.31 173 ARG A C 1
ATOM 1334 O O . ARG A 1 173 ? 2.830 9.440 13.981 1.00 92.31 173 ARG A O 1
ATOM 1341 N N . LYS A 1 174 ? 0.666 8.859 13.766 1.00 88.50 174 LYS A N 1
ATOM 1342 C CA . LYS A 1 174 ? 0.663 8.680 12.311 1.00 88.50 174 LYS A CA 1
ATOM 1343 C C . LYS A 1 174 ? -0.501 9.443 11.686 1.00 88.50 174 LYS A C 1
ATOM 1345 O O . LYS A 1 174 ? -1.471 9.789 12.355 1.00 88.50 174 LYS A O 1
ATOM 1350 N N . SER A 1 175 ? -0.352 9.750 10.402 1.00 88.94 175 SER A N 1
ATOM 1351 C CA . SER A 1 175 ? -1.426 10.308 9.580 1.00 88.94 175 SER A CA 1
ATOM 1352 C C . SER A 1 175 ? -1.890 9.237 8.605 1.00 88.94 175 SER A C 1
ATOM 1354 O O . SER A 1 175 ? -1.058 8.556 8.008 1.00 88.94 175 SER A O 1
ATOM 1356 N N . VAL A 1 176 ? -3.199 9.111 8.445 1.00 89.31 176 VAL A N 1
ATOM 1357 C CA . VAL A 1 176 ? -3.845 8.248 7.456 1.00 89.31 176 VAL A CA 1
ATOM 1358 C C . VAL A 1 176 ? -4.299 9.132 6.300 1.00 89.31 176 VAL A C 1
ATOM 1360 O O . VAL A 1 176 ? -4.681 10.279 6.512 1.00 89.31 176 VAL A O 1
ATOM 1363 N N . TYR A 1 177 ? -4.237 8.645 5.070 1.00 84.50 177 TYR A N 1
ATOM 1364 C CA . TYR A 1 177 ? -4.664 9.390 3.889 1.00 84.50 177 TYR A CA 1
ATOM 1365 C C . TYR A 1 177 ? -5.435 8.467 2.952 1.00 84.50 177 TYR A C 1
ATOM 1367 O O . TYR A 1 177 ? -5.279 7.252 2.996 1.00 84.50 177 TYR A O 1
ATOM 1375 N N . MET A 1 178 ? -6.280 9.054 2.108 1.00 82.25 178 MET A N 1
ATOM 1376 C CA . MET A 1 178 ? -7.263 8.321 1.294 1.00 82.25 178 MET A CA 1
ATOM 1377 C C . MET A 1 178 ? -6.882 8.249 -0.189 1.00 82.25 178 MET A C 1
ATOM 1379 O O . MET A 1 178 ? -7.745 8.057 -1.047 1.00 82.25 178 MET A O 1
ATOM 1383 N N . PHE A 1 179 ? -5.606 8.470 -0.510 1.00 78.12 179 PHE A N 1
ATOM 1384 C CA . PHE A 1 179 ? -5.117 8.458 -1.890 1.00 78.12 179 PHE A CA 1
ATOM 1385 C C . PHE A 1 179 ? -5.394 7.112 -2.540 1.00 78.12 179 PHE A C 1
ATOM 1387 O O . PHE A 1 179 ? -5.049 6.074 -1.989 1.00 78.12 179 PHE A O 1
ATOM 1394 N N . ASN A 1 180 ? -6.000 7.138 -3.719 1.00 68.62 180 ASN A N 1
ATOM 1395 C CA . ASN A 1 180 ? -6.444 5.975 -4.470 1.00 68.62 180 ASN A CA 1
ATOM 1396 C C . ASN A 1 180 ? -7.434 5.055 -3.737 1.00 68.62 180 ASN A C 1
ATOM 1398 O O . ASN A 1 180 ? -7.752 3.997 -4.270 1.00 68.62 180 ASN A O 1
ATOM 1402 N N . CYS A 1 181 ? -7.988 5.423 -2.578 1.00 76.12 181 CYS A N 1
ATOM 1403 C CA . CYS A 1 181 ? -9.115 4.702 -1.982 1.00 76.12 181 CYS A CA 1
ATOM 1404 C C . CYS A 1 181 ? -10.387 5.017 -2.779 1.00 76.12 181 CYS A C 1
ATOM 1406 O O . CYS A 1 181 ? -10.880 6.141 -2.733 1.00 76.12 181 CYS A O 1
ATOM 1408 N N . LEU A 1 182 ? -10.926 4.033 -3.509 1.00 76.50 182 LEU A N 1
ATOM 1409 C CA . LEU A 1 182 ? -12.088 4.225 -4.394 1.00 76.50 182 LEU A CA 1
ATOM 1410 C C . LEU A 1 182 ? -13.447 4.073 -3.702 1.00 76.50 182 LEU A C 1
ATOM 1412 O O . LEU A 1 182 ? -14.486 4.097 -4.357 1.00 76.50 182 LEU A O 1
ATOM 1416 N N . ALA A 1 183 ? -13.454 3.955 -2.380 1.00 82.38 183 ALA A N 1
ATOM 1417 C CA . ALA A 1 183 ? -14.659 4.004 -1.576 1.00 82.38 183 ALA A CA 1
ATOM 1418 C C . ALA A 1 183 ? -14.457 4.991 -0.422 1.00 82.38 183 ALA A C 1
ATOM 1420 O O . ALA A 1 183 ? -13.361 5.043 0.142 1.00 82.38 183 ALA A O 1
ATOM 1421 N N . PRO A 1 184 ? -15.497 5.749 -0.032 1.00 89.50 184 PRO A N 1
ATOM 1422 C CA . PRO A 1 184 ? -15.436 6.525 1.191 1.00 89.50 184 PRO A CA 1
ATOM 1423 C C . PRO A 1 184 ? -15.363 5.583 2.397 1.00 89.50 184 PRO A C 1
ATOM 1425 O O . PRO A 1 184 ? -16.041 4.542 2.433 1.00 89.50 184 PRO A O 1
ATOM 1428 N N . LEU A 1 185 ? -14.586 5.969 3.406 1.00 92.38 185 LEU A N 1
ATOM 1429 C CA . LEU A 1 185 ? -14.351 5.161 4.602 1.00 92.38 185 LEU A CA 1
ATOM 1430 C C . LEU A 1 185 ? -14.753 5.918 5.868 1.00 92.38 185 LEU A C 1
ATOM 1432 O O . LEU A 1 185 ? -14.984 7.124 5.869 1.00 92.38 185 LEU A O 1
ATOM 1436 N N . ASP A 1 186 ? -14.879 5.167 6.947 1.00 95.50 186 ASP A N 1
ATOM 1437 C CA . ASP A 1 186 ? -14.828 5.688 8.302 1.00 95.50 186 ASP A CA 1
ATOM 1438 C C . ASP A 1 186 ? -13.523 5.181 8.927 1.00 95.50 186 ASP A C 1
ATOM 1440 O O . ASP A 1 186 ? -13.172 4.014 8.741 1.00 95.50 186 ASP A O 1
ATOM 1444 N N . ILE A 1 187 ? -12.812 6.039 9.653 1.00 96.75 187 ILE A N 1
ATOM 1445 C CA . ILE A 1 187 ? -11.534 5.717 10.295 1.00 96.75 187 ILE A CA 1
ATOM 1446 C C . ILE A 1 187 ? -11.714 5.818 11.805 1.00 96.75 187 ILE A C 1
ATOM 1448 O O . ILE A 1 187 ? -12.225 6.824 12.298 1.00 96.75 187 ILE A O 1
ATOM 1452 N N . LEU A 1 188 ? -11.286 4.787 12.527 1.00 97.94 188 LEU A N 1
ATOM 1453 C CA . LEU A 1 188 ? -11.208 4.763 13.986 1.00 97.94 188 LEU A CA 1
ATOM 1454 C C . LEU A 1 188 ? -9.739 4.721 14.390 1.00 97.94 188 LEU A C 1
ATOM 1456 O O . LEU A 1 188 ? -9.005 3.891 13.864 1.00 97.94 188 LEU A O 1
ATOM 1460 N N . PHE A 1 189 ? -9.323 5.562 15.328 1.00 98.25 189 PHE A N 1
ATOM 1461 C CA . PHE A 1 189 ? -8.017 5.476 15.979 1.00 98.25 189 PHE A CA 1
ATOM 1462 C C . PHE A 1 189 ? -8.215 4.913 17.381 1.00 98.25 189 PHE A C 1
ATOM 1464 O O . PHE A 1 189 ? -9.126 5.363 18.075 1.00 98.25 189 PHE A O 1
ATOM 1471 N N . LEU A 1 190 ? -7.391 3.951 17.798 1.00 97.75 190 LEU A N 1
ATOM 1472 C CA . LEU A 1 190 ? -7.571 3.237 19.060 1.00 97.75 190 LEU A CA 1
ATOM 1473 C C . LEU A 1 190 ? -6.304 3.222 19.924 1.00 97.75 190 LEU A C 1
ATOM 1475 O O . LEU A 1 190 ? -5.193 3.294 19.402 1.00 97.75 190 LEU A O 1
ATOM 1479 N N . ASN A 1 191 ? -6.500 3.124 21.238 1.00 96.81 191 ASN A N 1
ATOM 1480 C CA . ASN A 1 191 ? -5.494 2.680 22.206 1.00 96.81 191 ASN A CA 1
ATOM 1481 C C . ASN A 1 191 ? -6.118 1.611 23.087 1.00 96.81 191 ASN A C 1
ATOM 1483 O O . ASN A 1 191 ? -7.160 1.876 23.682 1.00 96.81 191 ASN A O 1
ATOM 1487 N N . ASP A 1 192 ? -5.495 0.438 23.167 1.00 94.62 192 ASP A N 1
ATOM 1488 C CA . ASP A 1 192 ? -5.944 -0.664 24.022 1.00 94.62 192 ASP A CA 1
ATOM 1489 C C . ASP A 1 192 ? -7.453 -0.971 23.863 1.00 94.62 192 ASP A C 1
ATOM 1491 O O . ASP A 1 192 ? -8.149 -1.283 24.824 1.00 94.62 192 ASP A O 1
ATOM 1495 N N . GLY A 1 193 ? -7.977 -0.843 22.635 1.00 95.56 193 GLY A N 1
ATOM 1496 C CA . GLY A 1 193 ? -9.394 -1.064 22.302 1.00 95.56 193 GLY A CA 1
ATOM 1497 C C . GLY A 1 193 ? -10.317 0.156 22.447 1.00 95.56 193 GLY A C 1
ATOM 1498 O O . GLY A 1 193 ? -11.392 0.163 21.848 1.00 95.56 193 GLY A O 1
ATOM 1499 N N . GLU A 1 194 ? -9.905 1.228 23.129 1.00 97.56 194 GLU A N 1
ATOM 1500 C CA . GLU A 1 194 ? -10.694 2.463 23.253 1.00 97.56 194 GLU A CA 1
ATOM 1501 C C . GLU A 1 194 ? -10.561 3.318 21.987 1.00 97.56 194 GLU A C 1
ATOM 1503 O O . GLU A 1 194 ? -9.448 3.631 21.561 1.00 97.56 194 GLU A O 1
ATOM 1508 N N . ILE A 1 195 ? -11.676 3.779 21.409 1.00 98.19 195 ILE A N 1
ATOM 1509 C CA . ILE A 1 195 ? -11.652 4.763 20.318 1.00 98.19 195 ILE A CA 1
ATOM 1510 C C . ILE A 1 195 ? -11.182 6.111 20.864 1.00 98.19 195 ILE A C 1
ATOM 1512 O O . ILE A 1 195 ? -11.913 6.817 21.559 1.00 98.19 195 ILE A O 1
ATOM 1516 N N . VAL A 1 196 ? -9.970 6.513 20.495 1.00 97.62 196 VAL A N 1
ATOM 1517 C CA . VAL A 1 196 ? -9.366 7.764 20.959 1.00 97.62 196 VAL A CA 1
ATOM 1518 C C . VAL A 1 196 ? -9.655 8.956 20.060 1.00 97.62 196 VAL A C 1
ATOM 1520 O O . VAL A 1 196 ? -9.595 10.090 20.534 1.00 97.62 196 VAL A O 1
ATOM 1523 N N . ASP A 1 197 ? -9.938 8.698 18.785 1.00 98.12 197 ASP A N 1
ATOM 1524 C CA . ASP A 1 197 ? -10.296 9.689 17.773 1.00 98.12 197 ASP A CA 1
ATOM 1525 C C . ASP A 1 197 ? -10.973 8.986 16.583 1.00 98.12 197 ASP A C 1
ATOM 1527 O O . ASP A 1 197 ? -10.831 7.772 16.405 1.00 98.12 197 ASP A O 1
ATOM 1531 N N . LEU A 1 198 ? -11.707 9.725 15.752 1.00 97.62 198 LEU A N 1
ATOM 1532 C CA . LEU A 1 198 ? -12.407 9.155 14.599 1.00 97.62 198 LEU A CA 1
ATOM 1533 C C . LEU A 1 198 ? -12.570 10.151 13.449 1.00 97.62 198 LEU A C 1
ATOM 1535 O O . LEU A 1 198 ? -12.565 11.366 13.618 1.00 97.62 198 LEU A O 1
ATOM 1539 N N . SER A 1 199 ? -12.727 9.635 12.235 1.00 97.25 199 SER A N 1
ATOM 1540 C CA . SER A 1 199 ? -13.013 10.432 11.039 1.00 97.25 199 SER A CA 1
ATOM 1541 C C . SER A 1 199 ? -14.084 9.738 10.212 1.00 97.25 199 SER A C 1
ATOM 1543 O O . SER A 1 199 ? -13.853 8.675 9.641 1.00 97.25 199 SER A O 1
ATOM 1545 N N . ALA A 1 200 ? -15.277 10.325 10.163 1.00 96.06 200 ALA A N 1
ATOM 1546 C CA . ALA A 1 200 ? -16.412 9.758 9.445 1.00 96.06 200 ALA A CA 1
ATOM 1547 C C . ALA A 1 200 ? -16.474 10.245 7.995 1.00 96.06 200 ALA A C 1
ATOM 1549 O O . ALA A 1 200 ? -16.194 11.409 7.710 1.00 96.06 200 ALA A O 1
ATOM 1550 N N . LYS A 1 201 ? -16.940 9.368 7.098 1.00 93.88 201 LYS A N 1
ATOM 1551 C CA . LYS A 1 201 ? -17.233 9.667 5.689 1.00 93.88 201 LYS A CA 1
ATOM 1552 C C . LYS A 1 201 ? -16.068 10.356 4.977 1.00 93.88 201 LYS A C 1
ATOM 1554 O O . LYS A 1 201 ? -16.270 11.327 4.247 1.00 93.88 201 LYS A O 1
ATOM 1559 N N . THR A 1 202 ? -14.861 9.842 5.183 1.00 93.06 202 THR A N 1
ATOM 1560 C CA . THR A 1 202 ? -13.667 10.344 4.514 1.00 93.06 202 THR A CA 1
ATOM 1561 C C . THR A 1 202 ? -13.862 10.230 2.996 1.00 93.06 202 THR A C 1
ATOM 1563 O O . THR A 1 202 ? -14.190 9.146 2.500 1.00 93.06 202 THR A O 1
ATOM 1566 N N . PRO A 1 203 ? -13.764 11.337 2.233 1.00 89.69 203 PRO A N 1
ATOM 1567 C CA . PRO A 1 203 ? -13.988 11.302 0.795 1.00 89.69 203 PRO A CA 1
ATOM 1568 C C . PRO A 1 203 ? -12.933 10.468 0.066 1.00 89.69 203 PRO A C 1
ATOM 1570 O O . PRO A 1 203 ? -11.780 10.362 0.493 1.00 89.69 203 PRO A O 1
ATOM 1573 N N . ILE A 1 204 ? -13.343 9.934 -1.085 1.00 85.12 204 ILE A N 1
ATOM 1574 C CA . ILE A 1 204 ? -12.444 9.363 -2.091 1.00 85.12 204 ILE A CA 1
ATOM 1575 C C . ILE A 1 204 ? -11.419 10.431 -2.486 1.00 85.12 204 ILE A C 1
ATOM 1577 O O . ILE A 1 204 ? -11.800 11.559 -2.804 1.00 85.12 204 ILE A O 1
ATOM 1581 N N . CYS A 1 205 ? -10.135 10.071 -2.518 1.00 79.94 205 CYS A N 1
ATOM 1582 C CA . CYS A 1 205 ? -9.096 10.928 -3.076 1.00 79.94 205 CYS A CA 1
ATOM 1583 C C . CYS A 1 205 ? -8.414 10.237 -4.257 1.00 79.94 205 CYS A C 1
ATOM 1585 O O . CYS A 1 205 ? -7.564 9.373 -4.077 1.00 79.94 205 CYS A O 1
ATOM 1587 N N . ILE A 1 206 ? -8.764 10.647 -5.473 1.00 73.44 206 ILE A N 1
ATOM 1588 C CA . ILE A 1 206 ? -8.127 10.203 -6.727 1.00 73.44 206 ILE A CA 1
ATOM 1589 C C . ILE A 1 206 ? -7.211 11.287 -7.303 1.00 73.44 206 ILE A C 1
ATOM 1591 O O . ILE A 1 206 ? -7.076 11.420 -8.519 1.00 73.44 206 ILE A O 1
ATOM 1595 N N . SER A 1 207 ? -6.622 12.114 -6.432 1.00 72.44 207 SER A N 1
ATOM 1596 C CA . SER A 1 207 ? -5.646 13.101 -6.887 1.00 72.44 207 SER A CA 1
ATOM 1597 C C . SER A 1 207 ? -4.485 12.381 -7.573 1.00 72.44 207 SER A C 1
ATOM 1599 O O . SER A 1 207 ? -4.099 11.299 -7.137 1.00 72.44 207 SER A O 1
ATOM 1601 N N . PRO A 1 208 ? -3.894 12.953 -8.628 1.00 54.47 208 PRO A N 1
ATOM 1602 C CA . PRO A 1 208 ? -2.655 12.432 -9.180 1.00 54.47 208 PRO A CA 1
ATOM 1603 C C . PRO A 1 208 ? -1.453 12.552 -8.222 1.00 54.47 208 PRO A C 1
ATOM 1605 O O . PRO A 1 208 ? -0.446 11.898 -8.476 1.00 54.47 208 PRO A O 1
ATOM 1608 N N . ASP A 1 209 ? -1.537 13.347 -7.147 1.00 62.91 209 ASP A N 1
ATOM 1609 C CA . ASP A 1 209 ? -0.545 13.399 -6.062 1.00 62.91 209 ASP A CA 1
ATOM 1610 C C . ASP A 1 209 ? -1.177 13.006 -4.721 1.00 62.91 209 ASP A C 1
ATOM 1612 O O . ASP A 1 209 ? -2.231 13.527 -4.354 1.00 62.91 209 ASP A O 1
ATOM 1616 N N . SER A 1 210 ? -0.532 12.122 -3.956 1.00 68.31 210 SER A N 1
ATOM 1617 C CA . SER A 1 210 ? -1.018 11.767 -2.618 1.00 68.31 210 SER A CA 1
ATOM 1618 C C . SER A 1 210 ? -0.889 12.913 -1.625 1.00 68.31 210 SER A C 1
ATOM 1620 O O . SER A 1 210 ? -1.634 12.942 -0.649 1.00 68.31 210 SER A O 1
ATOM 1622 N N . ASP A 1 211 ? 0.031 13.849 -1.868 1.00 75.50 211 ASP A N 1
ATOM 1623 C CA . ASP A 1 211 ? 0.253 14.995 -0.983 1.00 75.50 211 ASP A CA 1
ATOM 1624 C C . ASP A 1 211 ? -0.898 16.018 -1.071 1.00 75.50 211 ASP A C 1
ATOM 1626 O O . ASP A 1 211 ? -1.094 16.815 -0.155 1.00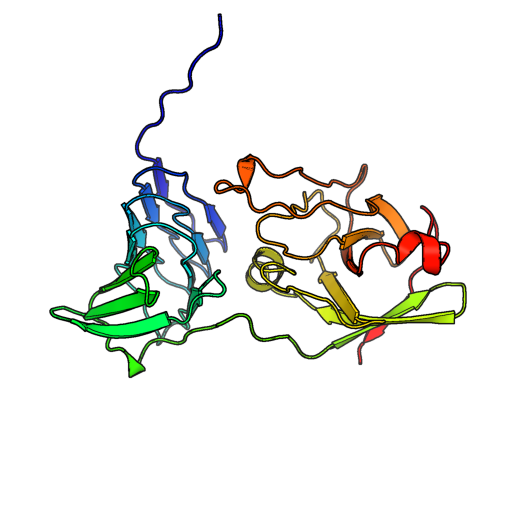 75.50 211 ASP A O 1
ATOM 1630 N N . ASP A 1 212 ? -1.717 15.940 -2.126 1.00 78.38 212 ASP A N 1
ATOM 1631 C CA . ASP A 1 212 ? -2.950 16.722 -2.268 1.00 78.38 212 ASP A CA 1
ATOM 1632 C C . ASP A 1 212 ? -4.139 16.087 -1.520 1.00 78.38 212 ASP A C 1
ATOM 1634 O O . ASP A 1 212 ? -5.212 16.691 -1.419 1.00 78.38 212 ASP A O 1
ATOM 1638 N N . CYS A 1 213 ? -3.994 14.857 -1.015 1.00 81.62 213 CYS A N 1
ATOM 1639 C CA . CYS A 1 213 ? -5.065 14.183 -0.295 1.00 81.62 213 CYS A CA 1
ATOM 1640 C C . CYS A 1 213 ? -5.152 14.655 1.162 1.00 81.62 213 CYS A C 1
ATOM 1642 O O . CYS A 1 213 ? -4.126 14.803 1.830 1.00 81.62 213 CYS A O 1
ATOM 1644 N N . PRO A 1 214 ? -6.372 14.811 1.711 1.00 90.44 214 PRO A N 1
ATOM 1645 C CA . PRO A 1 214 ? -6.543 15.098 3.127 1.00 90.44 214 PRO A CA 1
ATOM 1646 C C . PRO A 1 214 ? -5.852 14.053 4.007 1.00 90.44 214 PRO A C 1
ATOM 1648 O O . PRO A 1 214 ? -5.974 12.844 3.781 1.00 90.44 214 PRO A O 1
ATOM 1651 N N . LEU A 1 215 ? -5.157 14.548 5.030 1.00 91.31 215 LEU A N 1
ATOM 1652 C CA . LEU A 1 215 ? -4.554 13.739 6.080 1.00 91.31 215 LEU A CA 1
ATOM 1653 C C . LEU A 1 215 ? -5.496 13.680 7.284 1.00 91.31 215 LEU A C 1
ATOM 1655 O O . LEU A 1 215 ? -5.846 14.711 7.856 1.00 91.31 215 LEU A O 1
ATOM 1659 N N . TYR A 1 216 ? -5.834 12.472 7.708 1.00 94.56 216 TYR A N 1
ATOM 1660 C CA . TYR A 1 216 ? -6.621 12.173 8.898 1.00 94.56 216 TYR A CA 1
ATOM 1661 C C . TYR A 1 216 ? -5.670 11.798 10.027 1.00 94.56 216 TYR A C 1
ATOM 1663 O O . TYR A 1 216 ? -4.765 10.980 9.851 1.00 94.56 216 TYR A O 1
ATOM 1671 N N . LYS A 1 217 ? -5.825 12.438 11.181 1.00 94.62 217 LYS A N 1
ATOM 1672 C CA . LYS A 1 217 ? -4.896 12.319 12.306 1.00 94.62 217 LYS A CA 1
ATOM 1673 C C . LYS A 1 217 ? -5.688 12.163 13.589 1.00 94.62 217 LYS A C 1
ATOM 1675 O O . LYS A 1 217 ? -6.749 12.758 13.719 1.00 94.62 217 LYS A O 1
ATOM 1680 N N . SER A 1 218 ? -5.109 11.443 14.539 1.00 95.50 218 SER A N 1
ATOM 1681 C CA . SER A 1 218 ? -5.568 11.463 15.922 1.00 95.50 218 SER A CA 1
ATOM 1682 C C . SER A 1 218 ? -4.912 12.607 16.698 1.00 95.50 218 SER A C 1
ATOM 1684 O O . SER A 1 218 ? -3.721 12.914 16.528 1.00 95.50 218 SER A O 1
ATOM 1686 N N . SER A 1 219 ? -5.681 13.212 17.596 1.00 91.69 219 SER A N 1
ATOM 1687 C CA . SER A 1 219 ? -5.231 14.203 18.577 1.00 91.69 219 SER A CA 1
ATOM 1688 C C . SER A 1 219 ? -4.173 13.660 19.551 1.00 91.69 219 SER A C 1
ATOM 1690 O O . SER A 1 219 ? -3.301 14.418 19.997 1.00 91.69 219 SER A O 1
ATOM 1692 N N . ARG A 1 220 ? -4.134 12.343 19.796 1.00 93.38 220 ARG A N 1
ATOM 1693 C CA . ARG A 1 220 ? -3.154 11.646 20.655 1.00 93.38 220 ARG A CA 1
ATOM 1694 C C . ARG A 1 220 ? -2.497 10.450 19.937 1.00 93.38 220 ARG A C 1
ATOM 1696 O O . ARG A 1 220 ? -2.997 10.020 18.902 1.00 93.38 220 ARG A O 1
ATOM 1703 N N . PRO A 1 221 ? -1.338 9.944 20.408 1.00 96.44 221 PRO A N 1
ATOM 1704 C CA . PRO A 1 221 ? -0.778 8.691 19.896 1.00 96.44 221 PRO A CA 1
ATOM 1705 C C . PRO A 1 221 ? -1.806 7.556 19.960 1.00 96.44 221 PRO A C 1
ATOM 1707 O O . PRO A 1 221 ? -2.613 7.539 20.886 1.00 96.44 221 PRO A O 1
ATOM 1710 N N . PHE A 1 222 ? -1.768 6.647 18.989 1.00 96.81 222 PHE A N 1
ATOM 1711 C CA . PHE A 1 222 ? -2.659 5.486 18.897 1.00 96.81 222 PHE A CA 1
ATOM 1712 C C . PHE A 1 222 ? -1.852 4.219 18.581 1.00 96.81 222 PHE A C 1
ATOM 1714 O O . PHE A 1 222 ? -0.819 4.310 17.904 1.00 96.81 222 PHE A O 1
ATOM 1721 N N . ASP A 1 223 ? -2.294 3.058 19.059 1.00 96.12 223 ASP A N 1
ATOM 1722 C CA . ASP A 1 223 ? -1.668 1.752 18.806 1.00 96.12 223 ASP A CA 1
ATOM 1723 C C . ASP A 1 223 ? -2.312 0.990 17.640 1.00 96.12 223 ASP A C 1
ATOM 1725 O O . ASP A 1 223 ? -1.688 0.110 17.055 1.00 96.12 223 ASP A O 1
ATOM 1729 N N . ASN A 1 224 ? -3.523 1.370 17.240 1.00 95.75 224 ASN A N 1
ATOM 1730 C CA . ASN A 1 224 ? -4.244 0.777 16.126 1.00 95.75 224 ASN A CA 1
ATOM 1731 C C . ASN A 1 224 ? -5.050 1.846 15.390 1.00 95.75 224 ASN A C 1
ATOM 1733 O O . ASN A 1 224 ? -5.531 2.816 15.980 1.00 95.75 224 ASN A O 1
ATOM 1737 N N . TRP A 1 225 ? -5.265 1.639 14.094 1.00 96.88 225 TRP A N 1
ATOM 1738 C CA . TRP A 1 225 ? -6.413 2.244 13.425 1.00 96.88 225 TRP A CA 1
ATOM 1739 C C . TRP A 1 225 ? -7.203 1.202 12.646 1.00 96.88 225 TRP A C 1
ATOM 1741 O O . TRP A 1 225 ? -6.675 0.159 12.256 1.00 96.88 225 TRP A O 1
ATOM 1751 N N . ILE A 1 226 ? -8.489 1.477 12.450 1.00 96.44 226 ILE A N 1
ATOM 1752 C CA . ILE A 1 226 ? -9.408 0.616 11.712 1.00 96.44 226 ILE A CA 1
ATOM 1753 C C . ILE A 1 226 ? -10.075 1.440 10.622 1.00 96.44 226 ILE A C 1
ATOM 1755 O O . ILE A 1 226 ? -10.648 2.495 10.889 1.00 96.44 226 ILE A O 1
ATOM 1759 N N . GLU A 1 227 ? -10.045 0.923 9.400 1.00 94.44 227 GLU A N 1
ATOM 1760 C CA . GLU A 1 227 ? -10.783 1.460 8.264 1.00 94.44 227 GLU A CA 1
ATOM 1761 C C . GLU A 1 227 ? -12.032 0.616 8.010 1.00 94.44 227 GLU A C 1
ATOM 1763 O O . GLU A 1 227 ? -11.973 -0.593 7.756 1.00 94.44 227 GLU A O 1
ATOM 1768 N N . LEU A 1 228 ? -13.186 1.273 8.072 1.00 93.94 228 LEU A N 1
ATOM 1769 C CA . LEU A 1 228 ? -14.505 0.691 7.868 1.00 93.94 228 LEU A CA 1
ATOM 1770 C C . LEU A 1 228 ? -15.170 1.310 6.643 1.00 93.94 228 LEU A C 1
ATOM 1772 O O . LEU A 1 228 ? -14.864 2.423 6.226 1.00 93.94 228 LEU A O 1
ATOM 1776 N N . ARG A 1 229 ? -16.164 0.615 6.086 1.00 91.69 229 ARG A N 1
ATOM 1777 C CA . ARG A 1 229 ? -17.044 1.206 5.071 1.00 91.69 229 ARG A CA 1
ATOM 1778 C C . ARG A 1 229 ? -17.693 2.479 5.626 1.00 91.69 229 ARG A C 1
ATOM 1780 O O . ARG A 1 229 ? -18.222 2.437 6.737 1.00 91.69 229 ARG A O 1
ATOM 1787 N N . SER A 1 230 ? -17.755 3.545 4.830 1.00 92.81 230 SER A N 1
ATOM 1788 C CA . SER A 1 230 ? -18.408 4.791 5.243 1.00 92.81 230 SER A CA 1
ATOM 1789 C C . SER A 1 230 ? -19.829 4.588 5.796 1.00 92.81 230 SER A C 1
ATOM 1791 O O . SER A 1 230 ? -20.626 3.791 5.271 1.00 92.81 230 SER A O 1
ATOM 1793 N N . GLY A 1 231 ? -20.125 5.322 6.874 1.00 93.50 231 GLY A N 1
ATOM 1794 C CA . GLY A 1 231 ? -21.382 5.280 7.621 1.00 93.50 231 GLY A CA 1
ATOM 1795 C C . GLY A 1 231 ? -21.453 4.175 8.680 1.00 93.50 231 GLY A C 1
ATOM 1796 O O . GLY A 1 231 ? -22.513 3.980 9.274 1.00 93.50 231 GLY A O 1
ATOM 1797 N N . SER A 1 232 ? -20.364 3.440 8.911 1.00 94.81 232 SER A N 1
ATOM 1798 C CA . SER A 1 232 ? -20.271 2.435 9.974 1.00 94.81 232 SER A CA 1
ATOM 1799 C C . SER A 1 232 ? -20.241 3.067 11.364 1.00 94.81 232 SER A C 1
ATOM 1801 O O . SER A 1 232 ? -20.896 2.530 12.249 1.00 94.81 232 SER A O 1
ATOM 1803 N N . ILE A 1 233 ? -19.586 4.222 11.539 1.00 96.19 233 ILE A N 1
ATOM 1804 C CA . ILE A 1 233 ? -19.571 4.978 12.804 1.00 96.19 233 ILE A 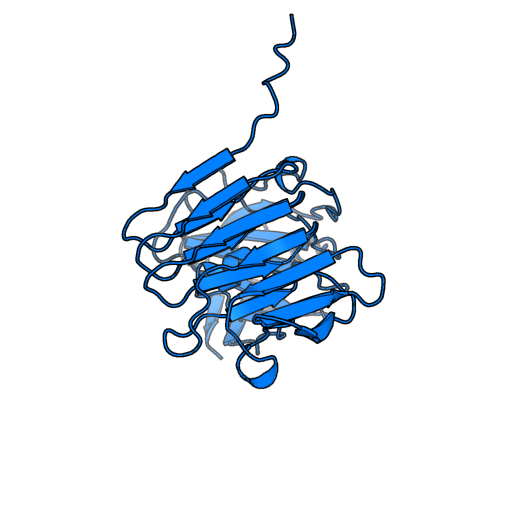CA 1
ATOM 1805 C C . ILE A 1 233 ? -21.002 5.262 13.261 1.00 96.19 233 ILE A C 1
ATOM 1807 O O . ILE A 1 233 ? -21.406 4.828 14.334 1.00 96.19 233 ILE A O 1
ATOM 1811 N N . GLY A 1 234 ? -21.810 5.897 12.405 1.00 95.38 234 GLY A N 1
ATOM 1812 C CA . GLY A 1 234 ? -23.207 6.198 12.734 1.00 95.38 234 GLY A CA 1
ATOM 1813 C C . GLY A 1 234 ? -24.078 4.947 12.872 1.00 95.38 234 GLY A C 1
ATOM 1814 O O . GLY A 1 234 ? -24.926 4.886 13.753 1.00 95.38 234 GLY A O 1
ATOM 1815 N N . ARG A 1 235 ? -23.856 3.921 12.037 1.00 94.19 235 ARG A N 1
ATOM 1816 C CA . ARG A 1 235 ? -24.622 2.664 12.101 1.00 94.19 235 ARG A CA 1
ATOM 1817 C C . ARG A 1 235 ? -24.403 1.906 13.409 1.00 94.19 235 ARG A C 1
ATOM 1819 O O . ARG A 1 235 ? -25.332 1.260 13.878 1.00 94.19 235 ARG A O 1
ATOM 1826 N N . PHE A 1 236 ? -23.180 1.914 13.929 1.00 94.75 236 PHE A N 1
ATOM 1827 C CA . PHE A 1 236 ? -22.817 1.187 15.143 1.00 94.75 236 PHE A CA 1
ATOM 1828 C C . PHE A 1 236 ? -22.804 2.079 16.391 1.00 94.75 236 PHE A C 1
ATOM 1830 O O . PHE A 1 236 ? -22.496 1.579 17.463 1.00 94.75 236 PHE A O 1
ATOM 1837 N N . GLY A 1 237 ? -23.155 3.365 16.262 1.00 95.62 237 GLY A N 1
ATOM 1838 C CA . GLY A 1 237 ? -23.200 4.303 17.385 1.00 95.62 237 GLY A CA 1
ATOM 1839 C C . GLY A 1 237 ? -21.831 4.578 18.009 1.00 95.62 237 GLY A C 1
ATOM 1840 O O . GLY A 1 237 ? -21.754 4.793 19.210 1.00 95.62 237 GLY A O 1
ATOM 1841 N N . LEU A 1 238 ? -20.754 4.531 17.217 1.00 96.94 238 LEU A N 1
ATOM 1842 C CA . LEU A 1 238 ? -19.390 4.661 17.733 1.00 96.94 238 LEU A CA 1
ATOM 1843 C C . LEU A 1 238 ? -19.071 6.116 18.078 1.00 96.94 238 LEU A C 1
ATOM 1845 O O . LEU A 1 238 ? -19.257 7.011 17.248 1.00 96.94 238 LEU A O 1
ATOM 1849 N N . THR A 1 239 ? -18.525 6.334 19.269 1.00 97.50 239 THR A N 1
ATOM 1850 C CA . THR A 1 239 ? -18.054 7.638 19.740 1.00 97.50 239 THR A CA 1
ATOM 1851 C C . THR A 1 239 ? -16.635 7.535 20.289 1.00 97.50 239 THR A C 1
ATOM 1853 O O . THR A 1 239 ? -16.132 6.442 20.543 1.00 97.50 239 THR A O 1
ATOM 1856 N N . ILE A 1 240 ? -15.973 8.677 20.487 1.00 97.94 240 ILE A N 1
ATOM 1857 C CA . ILE A 1 240 ? -14.728 8.712 21.265 1.00 97.94 240 ILE A CA 1
ATOM 1858 C C . ILE A 1 240 ? -15.031 8.170 22.671 1.00 97.94 240 ILE A C 1
ATOM 1860 O O . ILE A 1 240 ? -16.023 8.573 23.277 1.00 97.94 240 ILE A O 1
ATOM 1864 N N . GLY A 1 241 ? -14.203 7.247 23.154 1.00 97.31 241 GLY A N 1
ATOM 1865 C CA . GLY A 1 241 ? -14.382 6.527 24.416 1.00 97.31 241 GLY A CA 1
ATOM 1866 C C . GLY A 1 241 ? -15.113 5.185 24.299 1.00 97.31 241 GLY A C 1
ATOM 1867 O O . GLY A 1 241 ? -15.056 4.404 25.243 1.00 97.31 241 GLY A O 1
ATOM 1868 N N . SER A 1 242 ? -15.761 4.881 23.166 1.00 97.81 242 SER A N 1
ATOM 1869 C CA . SER A 1 242 ? -16.355 3.554 22.949 1.00 97.81 242 SER A CA 1
ATOM 1870 C C . SER A 1 242 ? -15.274 2.476 22.885 1.00 97.81 242 SER A C 1
ATOM 1872 O O . SER A 1 242 ? -14.215 2.691 22.289 1.00 97.81 242 SER A O 1
ATOM 1874 N N . GLN A 1 243 ? -15.577 1.302 23.430 1.00 97.81 243 GLN A N 1
ATOM 1875 C CA . GLN A 1 243 ? -14.708 0.132 23.379 1.00 97.81 243 GLN A CA 1
ATOM 1876 C C . GLN A 1 243 ? -14.919 -0.717 22.122 1.00 97.81 243 GLN A C 1
ATOM 1878 O O . GLN A 1 243 ? -16.033 -0.886 21.610 1.00 97.81 243 GLN A O 1
ATOM 1883 N N . VAL A 1 244 ? -13.812 -1.262 21.621 1.00 98.00 244 VAL A N 1
ATOM 1884 C CA . VAL A 1 244 ? -13.760 -2.186 20.490 1.00 98.00 244 VAL A CA 1
ATOM 1885 C C . VAL A 1 244 ? -12.923 -3.398 20.879 1.00 98.00 244 VAL A C 1
ATOM 1887 O O . VAL A 1 244 ? -11.696 -3.328 20.932 1.00 98.00 244 VAL A O 1
ATOM 1890 N N . ASP A 1 245 ? -13.580 -4.540 21.060 1.00 97.50 245 ASP A N 1
ATOM 1891 C CA . ASP A 1 245 ? -12.882 -5.791 21.333 1.00 97.50 245 ASP A CA 1
ATOM 1892 C C . ASP A 1 245 ? -12.297 -6.342 20.029 1.00 97.50 245 ASP A C 1
ATOM 1894 O O . ASP A 1 245 ? -13.029 -6.707 19.099 1.00 97.50 245 ASP A O 1
ATOM 1898 N N . LEU A 1 246 ? -10.968 -6.412 19.958 1.00 96.31 246 LEU A N 1
ATOM 1899 C CA . LEU A 1 246 ? -10.229 -6.964 18.824 1.00 96.31 246 LEU A CA 1
ATOM 1900 C C . LEU A 1 246 ? -9.873 -8.429 19.086 1.00 96.31 246 LEU A C 1
ATOM 1902 O O . LEU A 1 246 ? -8.977 -8.744 19.863 1.00 96.31 246 LEU A O 1
ATOM 1906 N N . ILE A 1 247 ? -10.572 -9.334 18.403 1.00 95.88 247 ILE A N 1
ATOM 1907 C CA . ILE A 1 247 ? -10.448 -10.785 18.587 1.00 95.88 247 ILE A CA 1
ATOM 1908 C C . ILE A 1 247 ? -9.754 -11.394 17.366 1.00 95.88 247 ILE A C 1
ATOM 1910 O O . ILE A 1 247 ? -10.248 -11.238 16.248 1.00 95.88 247 ILE A O 1
ATOM 1914 N N . ALA A 1 248 ? -8.638 -12.100 17.559 1.00 93.75 248 ALA A N 1
ATOM 1915 C CA . ALA A 1 248 ? -7.986 -12.870 16.494 1.00 93.75 248 ALA A CA 1
ATOM 1916 C C . ALA A 1 248 ? -8.875 -14.047 16.030 1.00 93.75 248 ALA A C 1
ATOM 1918 O O . ALA A 1 248 ? -9.605 -14.630 16.834 1.00 93.75 248 ALA A O 1
ATOM 1919 N N . LEU A 1 249 ? -8.849 -14.365 14.732 1.00 90.12 249 LEU A N 1
ATOM 1920 C CA . LEU A 1 249 ? -9.696 -15.373 14.072 1.00 90.12 249 LEU A CA 1
ATOM 1921 C C . LEU A 1 249 ? -8.953 -16.647 13.678 1.00 90.12 249 LEU A C 1
ATOM 1923 O O . LEU A 1 249 ? -7.750 -16.555 13.356 1.00 90.12 249 LEU A O 1
#

Solvent-accessible surface area (backbone atoms only — not comparable to full-atom values): 13203 Å² total; per-residue (Å²): 133,84,80,76,77,78,92,65,71,49,76,49,74,51,50,79,48,67,43,80,47,72,52,48,76,45,41,30,41,41,34,33,33,28,37,46,20,37,42,28,47,45,26,36,52,22,41,39,35,44,58,57,39,40,23,36,44,41,46,63,43,26,42,35,33,36,65,58,77,39,58,91,55,54,27,34,39,31,53,56,63,92,63,62,70,46,72,40,78,47,93,67,18,17,38,37,27,30,86,86,60,68,33,34,35,38,34,43,78,36,56,56,89,62,59,49,70,48,60,81,69,81,65,71,59,43,31,33,42,36,37,88,82,70,51,63,31,40,17,22,67,22,74,45,74,65,46,50,72,50,63,65,42,74,36,72,68,67,59,90,57,34,34,38,33,36,59,43,102,54,66,40,83,65,72,47,68,34,45,46,16,57,40,45,26,17,40,40,29,21,45,99,39,28,25,72,30,74,44,75,57,41,65,58,21,78,60,97,43,64,87,79,31,68,72,47,67,56,96,57,62,26,27,31,36,36,43,32,44,46,57,44,46,73,72,66,68,62,48,74,68,40,54,37,51,78,40,79,104

Nearest PDB structures (foldseek):
  3pjy-assembly1_A  TM=8.279E-01  e=1.093E-08  Sinorhizobium meliloti
  3m7a-assembly2_B  TM=7.793E-01  e=3.630E-09  Novosphingobium aromaticivorans DSM 12444
  7rah-assembly1_E  TM=8.658E-01  e=8.348E-03  Bordetella pertussis
  5cxl-assembly2_B  TM=6.657E-01  e=5.444E-04  Bordetella pertussis Tohama I
  6sus-assembly1_A  TM=6.174E-01  e=5.781E-03  Bordetella pertussis Tohama I

Foldseek 3Di:
DDPPPDPDAEEDAADQEAEEAEAFQEEYEYEQAHEAYEHENQHYEYEYEDHQAQYEYEFEFYEYEDEHADVVRNHAYEYQDPFDWDWDDDVQAIWIAGPVRGTIYGYGNYYSVSHHYDHPDPADFFKKKAFPVRDIAGEAEQADPVSLVCAQAQPLDDPDRYKYKYFAPDFDKDWDWQENNNAFKKKFFAAPQFGQDIDARQDHHPDSDRVPTDIDTGPGTGRMMMIGGHPVCVVRVPDGGTGIDMGTD